Protein AF-A0A7C4VJX5-F1 (afdb_monomer_lite)

pLDDT: mean 91.4, std 6.32, range [56.09, 97.94]

Sequence (198 aa):
MMLHNAIAYSYDYYRNLSFILTGSEMCVLYDILRNTENPLYGRAFIEIRTRKLRKGKAVNLLEMGFKEVGRDVSQREIDIVVEELDGIIGWLTYYGYLRVSGKGDFEEIKRETVELAKAELENFLKGRVSRRYRLVLRLLTEGVKEWSLLKRGLEKAEGKELSDRVLYEILQQLKAHSIIDEENNFTDPIIKEASKSI

Secondary structure (DSSP, 8-state):
-HHHHHHHHHHHH-TT-------S-HHHHHHHHS-TTSTTTT---------PPPHHHHHHHHHHHHHHTT----HHHHHHHHHHTTT-HHHHHHHHHHHHTT---HHHHHHHHHHHHHHHHHHHHHT---THHHHHHHHHHTT---HHHHHHHHHHHHTS---HHHHHHHHHHHHHTTSB-TTS-BS-HHHHHHHTT-

Foldseek 3Di:
DVVQVVVLVCLVPPPPDDDDDDDLLVLVVCCQCPPPPHSNDPPDDDDDDDDADDLVVLLVVLVVLCVVLVHDDDSVLSSVQCVQFVRDPVLSVQQSVCVSVVNDGPVRSLVVLLVVLLVVVVVLCVVPPDPLLLQLLQCVLVVNQDLVVSQVSVCVVVVHHDDSVVVVVSVVSCCSSQCAHPSRHGNTSSNSVSSNVD

Structure (mmCIF, N/CA/C/O backbone):
data_AF-A0A7C4VJX5-F1
#
_entry.id   AF-A0A7C4VJX5-F1
#
loop_
_atom_site.group_PDB
_atom_site.id
_atom_site.type_symbol
_atom_site.label_atom_id
_atom_site.label_alt_id
_atom_site.label_comp_id
_atom_site.label_asym_id
_atom_site.label_entity_id
_atom_site.label_seq_id
_atom_site.pdbx_PDB_ins_code
_atom_site.Cartn_x
_atom_site.Cartn_y
_atom_site.Cartn_z
_atom_site.occupancy
_atom_site.B_iso_or_equiv
_atom_site.auth_seq_id
_atom_site.auth_comp_id
_atom_site.auth_asym_id
_atom_site.auth_atom_id
_atom_site.pdbx_PDB_model_num
ATOM 1 N N . MET A 1 1 ? 7.886 21.983 9.450 1.00 62.78 1 MET A N 1
ATOM 2 C CA . MET A 1 1 ? 7.496 23.411 9.353 1.00 62.78 1 MET A CA 1
ATOM 3 C C . MET A 1 1 ? 8.499 24.245 8.547 1.00 62.78 1 MET A C 1
ATOM 5 O O . MET A 1 1 ? 8.080 24.886 7.595 1.00 62.78 1 MET A O 1
ATOM 9 N N . MET A 1 2 ? 9.810 24.186 8.828 1.00 79.56 2 MET A N 1
ATOM 10 C CA . MET A 1 2 ? 10.825 24.965 8.085 1.00 79.56 2 MET A CA 1
ATOM 11 C C . MET A 1 2 ? 10.890 24.642 6.577 1.00 79.56 2 MET A C 1
ATOM 13 O O . MET A 1 2 ? 10.962 25.557 5.764 1.00 79.56 2 MET A O 1
ATOM 17 N N . LEU A 1 3 ? 10.773 23.363 6.190 1.00 90.88 3 LEU A N 1
ATOM 18 C CA . LEU A 1 3 ? 10.773 22.957 4.777 1.00 90.88 3 LEU A CA 1
ATOM 19 C C . LEU A 1 3 ? 9.558 23.490 4.002 1.00 90.88 3 LEU A C 1
ATOM 21 O O . LEU A 1 3 ? 9.718 24.013 2.907 1.00 90.88 3 LEU A O 1
ATOM 25 N N . HIS A 1 4 ? 8.349 23.401 4.567 1.00 92.75 4 HIS A N 1
ATOM 26 C CA . HIS A 1 4 ? 7.136 23.866 3.881 1.00 92.75 4 HIS A CA 1
ATOM 27 C C . HIS A 1 4 ? 7.178 25.380 3.647 1.00 92.75 4 HIS A C 1
ATOM 29 O O . HIS A 1 4 ? 6.789 25.837 2.580 1.00 92.75 4 HIS A O 1
ATOM 35 N N . ASN A 1 5 ? 7.723 26.143 4.603 1.00 94.00 5 ASN A N 1
ATOM 36 C CA . ASN A 1 5 ? 7.957 27.579 4.438 1.00 94.00 5 ASN A CA 1
ATOM 37 C C . ASN A 1 5 ? 8.963 27.872 3.316 1.00 94.00 5 ASN A C 1
ATOM 39 O O . ASN A 1 5 ? 8.727 28.765 2.509 1.00 94.00 5 ASN A O 1
ATOM 43 N N . ALA A 1 6 ? 10.058 27.110 3.231 1.00 94.88 6 ALA A N 1
ATOM 44 C CA . ALA A 1 6 ? 11.040 27.271 2.159 1.00 94.88 6 ALA A CA 1
ATOM 45 C C . ALA A 1 6 ? 10.443 26.954 0.778 1.00 94.88 6 ALA A C 1
ATOM 47 O O . ALA A 1 6 ? 10.698 27.684 -0.180 1.00 94.88 6 ALA A O 1
ATOM 48 N N . ILE A 1 7 ? 9.614 25.908 0.682 1.00 95.25 7 ILE A N 1
ATOM 49 C CA . ILE A 1 7 ? 8.898 25.554 -0.552 1.00 95.25 7 ILE A CA 1
ATOM 50 C C . ILE A 1 7 ? 7.882 26.644 -0.908 1.00 95.25 7 ILE A C 1
ATOM 52 O O . ILE A 1 7 ? 7.858 27.074 -2.055 1.00 95.25 7 ILE A O 1
ATOM 56 N N . ALA A 1 8 ? 7.090 27.134 0.051 1.00 95.00 8 ALA A N 1
ATOM 57 C CA . ALA A 1 8 ? 6.105 28.194 -0.177 1.00 95.00 8 ALA A CA 1
ATOM 58 C C . ALA A 1 8 ? 6.763 29.491 -0.665 1.00 95.00 8 ALA A C 1
ATOM 60 O O . ALA A 1 8 ? 6.363 30.034 -1.690 1.00 95.00 8 ALA A O 1
ATOM 61 N N . TYR A 1 9 ? 7.830 29.933 0.009 1.00 95.62 9 TYR A N 1
ATOM 62 C CA . TYR A 1 9 ? 8.628 31.077 -0.429 1.00 95.62 9 TYR A CA 1
ATOM 63 C C . TYR A 1 9 ? 9.162 30.858 -1.846 1.00 95.62 9 TYR A C 1
ATOM 65 O O . TYR A 1 9 ? 9.056 31.717 -2.717 1.00 95.62 9 TYR A O 1
ATOM 73 N N . SER A 1 10 ? 9.701 29.671 -2.107 1.00 96.44 10 SER A N 1
ATOM 74 C CA . SER A 1 10 ? 10.285 29.385 -3.407 1.00 96.44 10 SER A CA 1
ATOM 75 C C . SER A 1 10 ? 9.256 29.334 -4.533 1.00 96.44 10 SER A C 1
ATOM 77 O O . SER A 1 10 ? 9.539 29.812 -5.628 1.00 96.44 10 SER A O 1
ATOM 79 N N . TYR A 1 11 ? 8.067 28.800 -4.255 1.00 95.06 11 TYR A N 1
ATOM 80 C CA . TYR A 1 11 ? 6.933 28.784 -5.174 1.00 95.06 11 TYR A CA 1
ATOM 81 C C . TYR A 1 11 ? 6.523 30.209 -5.576 1.00 95.06 11 TYR A C 1
ATOM 83 O O . TYR A 1 11 ? 6.237 30.461 -6.745 1.00 95.06 11 TYR A O 1
ATOM 91 N N . ASP A 1 12 ? 6.536 31.150 -4.628 1.00 95.50 12 ASP A N 1
ATOM 92 C CA . ASP A 1 12 ? 6.090 32.525 -4.867 1.00 95.50 12 ASP A CA 1
ATOM 93 C C . ASP A 1 12 ? 7.135 33.370 -5.616 1.00 95.50 12 ASP A C 1
ATOM 95 O O . ASP A 1 12 ? 6.779 34.201 -6.456 1.00 95.50 12 ASP A O 1
ATOM 99 N N . TYR A 1 13 ? 8.426 33.167 -5.324 1.00 96.94 13 TYR A N 1
ATOM 100 C CA . TYR A 1 13 ? 9.493 34.068 -5.777 1.00 96.94 13 TYR A CA 1
ATOM 101 C C . TYR A 1 13 ? 10.411 33.493 -6.869 1.00 96.94 13 TYR A C 1
ATOM 103 O O . TYR A 1 13 ? 11.013 34.273 -7.611 1.00 96.94 13 TYR A O 1
ATOM 111 N N . TYR A 1 14 ? 10.511 32.168 -7.043 1.00 96.25 14 TYR A N 1
ATOM 112 C CA . TYR A 1 14 ? 11.427 31.550 -8.015 1.00 96.25 14 TYR A CA 1
ATOM 113 C C . TYR A 1 14 ? 10.691 30.835 -9.154 1.00 96.25 14 TYR A C 1
ATOM 115 O O . TYR A 1 14 ? 10.456 29.632 -9.119 1.00 96.25 14 TYR A O 1
ATOM 123 N N . ARG A 1 15 ? 10.428 31.563 -10.248 1.00 91.44 15 ARG A N 1
ATOM 124 C CA . ARG A 1 15 ? 9.738 31.030 -11.446 1.00 91.44 15 ARG A CA 1
ATOM 125 C C . ARG A 1 15 ? 10.490 29.922 -12.192 1.00 91.44 15 ARG A C 1
ATOM 127 O O . ARG A 1 15 ? 9.878 29.188 -12.957 1.00 91.44 15 ARG A O 1
ATOM 134 N N . ASN A 1 16 ? 11.800 29.812 -11.979 1.00 95.94 16 ASN A N 1
ATOM 135 C CA . ASN A 1 16 ? 12.655 28.815 -12.630 1.00 95.94 16 ASN A CA 1
ATOM 136 C C . ASN A 1 16 ? 12.894 27.582 -11.746 1.00 95.94 16 ASN A C 1
ATOM 138 O O . ASN A 1 16 ? 13.778 26.780 -12.037 1.00 95.94 16 ASN A O 1
ATOM 142 N N . LEU A 1 17 ? 12.142 27.450 -10.651 1.00 95.25 17 LEU A N 1
ATOM 143 C CA . LEU A 1 17 ? 12.221 26.321 -9.741 1.00 95.25 17 LEU A CA 1
ATOM 144 C C . LEU A 1 17 ? 10.876 25.596 -9.715 1.00 95.25 17 LEU A C 1
ATOM 146 O O . LEU A 1 17 ? 9.817 26.210 -9.638 1.00 95.25 17 LEU A O 1
ATOM 150 N N . SER A 1 18 ? 10.917 24.272 -9.796 1.00 92.81 18 SER A N 1
ATOM 151 C CA . SER A 1 18 ? 9.738 23.415 -9.692 1.00 92.81 18 SER A CA 1
ATOM 152 C C . SER A 1 18 ? 9.983 22.353 -8.633 1.00 92.81 18 SER A C 1
ATOM 154 O O . SER A 1 18 ? 11.083 21.813 -8.530 1.00 92.81 18 SER A O 1
ATOM 156 N N . PHE A 1 19 ? 8.948 22.050 -7.856 1.00 93.38 19 PHE A N 1
ATOM 157 C CA . PHE A 1 19 ? 8.985 21.011 -6.835 1.00 93.38 19 PHE A CA 1
ATOM 158 C C . PHE A 1 19 ? 8.140 19.828 -7.286 1.00 93.38 19 PHE A C 1
ATOM 160 O O . PHE A 1 19 ? 7.000 20.000 -7.713 1.00 93.38 19 PHE A O 1
ATOM 167 N N . ILE A 1 20 ? 8.697 18.626 -7.157 1.00 93.38 20 ILE A N 1
ATOM 168 C CA . ILE A 1 20 ? 7.963 17.376 -7.335 1.00 93.38 20 ILE A CA 1
ATOM 169 C C . ILE A 1 20 ? 7.842 16.742 -5.955 1.00 93.38 20 ILE A C 1
ATOM 171 O O . ILE A 1 20 ? 8.838 16.348 -5.352 1.00 93.38 20 ILE A O 1
ATOM 175 N N . LEU A 1 21 ? 6.613 16.681 -5.449 1.00 89.94 21 LEU A N 1
ATOM 176 C CA . LEU A 1 21 ? 6.283 15.997 -4.205 1.00 89.94 21 LEU A CA 1
ATOM 177 C C . LEU A 1 21 ? 5.739 14.613 -4.557 1.00 89.94 21 LEU A C 1
ATOM 179 O O . LEU A 1 21 ? 4.847 14.491 -5.394 1.00 89.94 21 LEU A O 1
ATOM 183 N N . THR A 1 22 ? 6.282 13.578 -3.923 1.00 89.31 22 THR A N 1
ATOM 184 C CA . THR A 1 22 ? 5.849 12.187 -4.118 1.00 89.31 22 THR A CA 1
ATOM 185 C C . THR A 1 22 ? 5.503 11.577 -2.766 1.00 89.31 22 THR A C 1
ATOM 187 O O . THR A 1 22 ? 6.129 11.919 -1.764 1.00 89.31 22 THR A O 1
ATOM 190 N N . GLY A 1 23 ? 4.506 10.695 -2.728 1.00 83.50 23 GLY A N 1
ATOM 191 C CA . GLY A 1 23 ? 4.107 9.991 -1.513 1.00 83.50 23 GLY A CA 1
ATOM 192 C C . GLY A 1 23 ? 3.212 8.801 -1.836 1.00 83.50 23 GLY A C 1
ATOM 193 O O . GLY A 1 23 ? 2.333 8.902 -2.688 1.00 83.50 23 GLY A O 1
ATOM 194 N N . SER A 1 24 ? 3.446 7.674 -1.165 1.00 77.25 24 SER A N 1
ATOM 195 C CA . SER A 1 24 ? 2.574 6.488 -1.202 1.00 77.25 24 SER A CA 1
ATOM 196 C C . SER A 1 24 ? 1.317 6.665 -0.336 1.00 77.25 24 SER A C 1
ATOM 198 O O . SER A 1 24 ? 0.288 6.030 -0.572 1.00 77.25 24 SER A O 1
ATOM 200 N N . GLU A 1 25 ? 1.382 7.574 0.637 1.00 81.31 25 GLU A N 1
ATOM 201 C CA . GLU A 1 25 ? 0.314 7.903 1.582 1.00 81.31 25 GLU A CA 1
ATOM 202 C C . GLU A 1 25 ? -0.407 9.175 1.121 1.00 81.31 25 GLU A C 1
ATOM 204 O O . GLU A 1 25 ? -0.134 10.288 1.577 1.00 81.31 25 GLU A O 1
ATOM 209 N N . MET A 1 26 ? -1.303 9.015 0.144 1.00 80.12 26 MET A N 1
ATOM 210 C CA . MET A 1 26 ? -1.949 10.140 -0.542 1.00 80.12 26 MET A CA 1
ATOM 211 C C . MET A 1 26 ? -2.707 11.060 0.418 1.00 80.12 26 MET A C 1
ATOM 213 O O . MET A 1 26 ? -2.616 12.279 0.288 1.00 80.12 26 MET A O 1
ATOM 217 N N . CYS A 1 27 ? -3.417 10.500 1.401 1.00 80.19 27 CYS A N 1
ATOM 218 C CA . CYS A 1 27 ? -4.140 11.304 2.386 1.00 80.19 27 CYS A CA 1
ATOM 219 C C . CYS A 1 27 ? -3.187 12.131 3.251 1.00 80.19 27 CYS A C 1
ATOM 221 O O . CYS A 1 27 ? -3.428 13.317 3.432 1.00 80.19 27 CYS A O 1
ATOM 223 N N . VAL A 1 28 ? -2.060 11.559 3.687 1.00 83.69 28 VAL A N 1
ATOM 224 C CA . VAL A 1 28 ? -1.043 12.287 4.467 1.00 83.69 28 VAL A CA 1
ATOM 225 C C . VAL A 1 28 ? -0.453 13.442 3.655 1.00 83.69 28 VAL A C 1
ATOM 227 O O . VAL A 1 28 ? -0.291 14.553 4.161 1.00 83.69 28 VAL A O 1
ATOM 230 N N . LEU A 1 29 ? -0.177 13.217 2.367 1.00 86.69 29 LEU A N 1
ATOM 231 C CA . LEU A 1 29 ? 0.288 14.275 1.472 1.00 86.69 29 LEU A CA 1
ATOM 232 C C . LEU A 1 29 ? -0.772 15.377 1.297 1.00 86.69 29 LEU A C 1
ATOM 234 O O . LEU A 1 29 ? -0.441 16.564 1.333 1.00 86.69 29 LEU A O 1
ATOM 238 N N . TYR A 1 30 ? -2.048 15.018 1.138 1.00 86.31 30 TYR A N 1
ATOM 239 C CA . TYR A 1 30 ? -3.120 16.007 1.031 1.00 86.31 30 TYR A CA 1
ATOM 240 C C . TYR A 1 30 ? -3.364 16.772 2.326 1.00 86.31 30 TYR A C 1
ATOM 242 O O . TYR A 1 30 ? -3.632 17.969 2.246 1.00 86.31 30 TYR A O 1
ATOM 250 N N . ASP A 1 31 ? -3.224 16.140 3.489 1.00 86.81 31 ASP A N 1
ATOM 251 C CA . ASP A 1 31 ? -3.336 16.809 4.787 1.00 86.81 31 ASP A CA 1
ATOM 252 C C . ASP A 1 31 ? -2.269 17.900 4.941 1.00 86.81 31 ASP A C 1
ATOM 254 O O . ASP A 1 31 ? -2.499 18.920 5.582 1.00 86.81 31 ASP A O 1
ATOM 258 N N . ILE A 1 32 ? -1.110 17.752 4.294 1.00 88.38 32 ILE A N 1
ATOM 259 C CA . ILE A 1 32 ? -0.099 18.812 4.225 1.00 88.38 32 ILE A CA 1
ATOM 260 C C . ILE A 1 32 ? -0.535 19.923 3.260 1.00 88.38 32 ILE A C 1
ATOM 262 O O . ILE A 1 32 ? -0.447 21.099 3.607 1.00 88.38 32 ILE A O 1
ATOM 266 N N . LEU A 1 33 ? -0.986 19.574 2.052 1.00 89.12 33 LEU A N 1
ATOM 267 C CA . LEU A 1 33 ? -1.259 20.539 0.976 1.00 89.12 33 LEU A CA 1
ATOM 268 C C . LEU A 1 33 ? -2.579 21.312 1.144 1.00 89.12 33 LEU A C 1
ATOM 270 O O . LEU A 1 33 ? -2.706 22.429 0.645 1.00 89.12 33 LEU A O 1
ATOM 274 N N . ARG A 1 34 ? -3.573 20.719 1.812 1.00 87.00 34 ARG A N 1
ATOM 275 C CA . ARG A 1 34 ? -4.942 21.252 1.938 1.00 87.00 34 ARG A CA 1
ATOM 276 C C . ARG A 1 34 ? -5.274 21.775 3.334 1.00 87.00 34 ARG A C 1
ATOM 278 O O . ARG A 1 34 ? -6.376 22.275 3.536 1.00 87.00 34 ARG A O 1
ATOM 285 N N . ASN A 1 35 ? -4.348 21.693 4.283 1.00 90.00 35 ASN A N 1
ATOM 286 C CA . ASN A 1 35 ? -4.535 22.266 5.611 1.00 90.00 35 ASN A CA 1
ATOM 287 C C . ASN A 1 35 ? -4.349 23.788 5.571 1.00 90.00 35 ASN A C 1
ATOM 289 O O . ASN A 1 35 ? -3.284 24.267 5.195 1.00 90.00 35 ASN A O 1
ATOM 293 N N . THR A 1 36 ? -5.365 24.531 6.011 1.00 91.62 36 THR A N 1
ATOM 294 C CA . THR A 1 36 ? -5.395 26.003 6.060 1.00 91.62 36 THR A CA 1
ATOM 295 C C . THR A 1 36 ? -4.286 26.630 6.905 1.00 91.62 36 THR A C 1
ATOM 297 O O . THR A 1 36 ? -3.934 27.783 6.683 1.00 91.62 36 THR A O 1
ATOM 300 N N . GLU A 1 37 ? -3.733 25.894 7.869 1.00 92.75 37 GLU A N 1
ATOM 301 C CA . GLU A 1 37 ? -2.618 26.336 8.714 1.00 92.75 37 GLU A CA 1
ATOM 302 C C . GLU A 1 37 ? -1.247 26.093 8.060 1.00 92.75 37 GLU A C 1
ATOM 304 O O . GLU A 1 37 ? -0.221 26.571 8.548 1.00 92.75 37 GLU A O 1
ATOM 309 N N . ASN A 1 38 ? -1.194 25.339 6.957 1.00 93.50 38 ASN A N 1
ATOM 310 C CA . ASN A 1 38 ? 0.049 25.036 6.262 1.00 93.50 38 ASN A CA 1
ATOM 311 C C . ASN A 1 38 ? 0.421 26.168 5.287 1.00 93.50 38 ASN A C 1
ATOM 313 O O . ASN A 1 38 ? -0.424 26.603 4.504 1.00 93.50 38 ASN A O 1
ATOM 317 N N . PRO A 1 39 ? 1.694 26.604 5.234 1.00 94.25 39 PRO A N 1
ATOM 318 C CA . PRO A 1 39 ? 2.138 27.644 4.304 1.00 94.25 39 PRO A CA 1
ATOM 319 C C . PRO A 1 39 ? 1.960 27.278 2.826 1.00 94.25 39 PRO A C 1
ATOM 321 O O . PRO A 1 39 ? 1.997 28.176 1.998 1.00 94.25 39 PRO A O 1
ATOM 324 N N . LEU A 1 40 ? 1.778 26.003 2.469 1.00 93.38 40 LEU A N 1
ATOM 325 C CA . LEU A 1 40 ? 1.507 25.570 1.093 1.00 93.38 40 LEU A CA 1
ATOM 326 C C . LEU A 1 40 ? 0.038 25.737 0.682 1.00 93.38 40 LEU A C 1
ATOM 328 O O . LEU A 1 40 ? -0.272 25.635 -0.505 1.00 93.38 40 LEU A O 1
ATOM 332 N N . TYR A 1 41 ? -0.858 26.022 1.629 1.00 93.56 41 TYR A N 1
ATOM 333 C CA . TYR A 1 41 ? -2.282 26.170 1.358 1.00 93.56 41 TYR A CA 1
ATOM 334 C C . TYR A 1 41 ? -2.565 27.252 0.307 1.00 93.56 41 TYR A C 1
ATOM 336 O O . TYR A 1 41 ? -1.912 28.297 0.263 1.00 93.56 41 TYR A O 1
ATOM 344 N N . GLY A 1 42 ? -3.547 26.990 -0.558 1.00 91.81 42 GLY A N 1
ATOM 345 C CA . GLY A 1 42 ? -3.978 27.908 -1.617 1.00 91.81 42 GLY A CA 1
ATOM 346 C C . GLY A 1 42 ? -3.048 27.989 -2.835 1.00 91.81 42 GLY A C 1
ATOM 347 O O . GLY A 1 42 ? -3.415 28.624 -3.823 1.00 91.81 42 GLY A O 1
ATOM 348 N N . ARG A 1 43 ? -1.879 27.334 -2.817 1.00 92.81 43 ARG A N 1
ATOM 349 C CA . ARG A 1 43 ? -0.985 27.261 -3.983 1.00 92.81 43 ARG A CA 1
ATOM 350 C C . ARG A 1 43 ? -1.401 26.112 -4.889 1.00 92.81 43 ARG A C 1
ATOM 352 O O . ARG A 1 43 ? -1.538 24.971 -4.450 1.00 92.81 43 ARG A O 1
ATOM 359 N N . ALA A 1 44 ? -1.627 26.430 -6.159 1.00 91.94 44 ALA A N 1
ATOM 360 C CA . ALA A 1 44 ? -2.016 25.442 -7.152 1.00 91.94 44 ALA A CA 1
ATOM 361 C C . ALA A 1 44 ? -0.889 24.424 -7.383 1.00 91.94 44 ALA A C 1
ATOM 363 O O . ALA A 1 44 ? 0.291 24.762 -7.386 1.00 91.94 44 ALA A O 1
ATOM 364 N N . PHE A 1 45 ? -1.257 23.171 -7.617 1.00 91.88 45 PHE A N 1
ATOM 365 C CA . PHE A 1 45 ? -0.318 22.123 -7.996 1.00 91.88 45 PHE A CA 1
ATOM 366 C C . PHE A 1 45 ? -0.943 21.233 -9.064 1.00 91.88 45 PHE A C 1
ATOM 368 O O . PHE A 1 45 ? -2.164 21.092 -9.146 1.00 91.88 45 PHE A O 1
ATOM 375 N N . ILE A 1 46 ? -0.091 20.634 -9.892 1.00 91.75 46 ILE A N 1
ATOM 376 C CA . ILE A 1 46 ? -0.508 19.622 -10.858 1.00 91.75 46 ILE A CA 1
ATOM 377 C C . ILE A 1 46 ? -0.408 18.273 -10.168 1.00 91.75 46 ILE A C 1
ATOM 379 O O . ILE A 1 46 ? 0.656 17.885 -9.688 1.00 91.75 46 ILE A O 1
ATOM 383 N N . GLU A 1 47 ? -1.522 17.556 -10.127 1.00 90.12 47 GLU A N 1
ATOM 384 C CA . GLU A 1 47 ? -1.550 16.218 -9.570 1.00 90.12 47 GLU A CA 1
ATOM 385 C C . GLU A 1 47 ? -1.320 15.169 -10.662 1.00 90.12 47 GLU A C 1
ATOM 387 O O . GLU A 1 47 ? -2.096 15.062 -11.613 1.00 90.12 47 GLU A O 1
ATOM 392 N N . ILE A 1 48 ? -0.272 14.358 -10.502 1.00 89.56 48 ILE A N 1
ATOM 393 C CA . ILE A 1 48 ? -0.007 13.199 -11.356 1.00 89.56 48 ILE A CA 1
ATOM 394 C C . ILE A 1 48 ? -0.256 11.939 -10.532 1.00 89.56 48 ILE A C 1
ATOM 396 O O . ILE A 1 48 ? 0.580 11.531 -9.730 1.00 89.56 48 ILE A O 1
ATOM 400 N N . ARG A 1 49 ? -1.415 11.306 -10.738 1.00 82.06 49 ARG A N 1
ATOM 401 C CA . ARG A 1 49 ? -1.743 10.035 -10.082 1.00 82.06 49 ARG A CA 1
ATOM 402 C C . ARG A 1 49 ? -1.104 8.874 -10.826 1.00 82.06 49 ARG A C 1
ATOM 404 O O . ARG A 1 49 ? -1.472 8.576 -11.966 1.00 82.06 49 ARG A O 1
ATOM 411 N N . THR A 1 50 ? -0.182 8.186 -10.166 1.00 81.44 50 THR A N 1
ATOM 412 C CA . THR A 1 50 ? 0.257 6.866 -10.612 1.00 81.44 50 THR A CA 1
ATOM 413 C C . THR A 1 50 ? -0.855 5.861 -10.314 1.00 81.44 50 THR A C 1
ATOM 415 O O . THR A 1 50 ? -1.541 5.930 -9.297 1.00 81.44 50 THR A O 1
ATOM 418 N N . ARG A 1 51 ? -1.100 4.952 -11.256 1.00 81.88 51 ARG A N 1
ATOM 419 C CA . ARG A 1 51 ? -2.119 3.904 -11.134 1.00 81.88 51 ARG A CA 1
ATOM 420 C C . ARG A 1 51 ? -1.482 2.551 -11.371 1.00 81.88 51 ARG A C 1
ATOM 422 O O . ARG A 1 51 ? -0.470 2.466 -12.070 1.00 81.88 51 ARG A O 1
ATOM 429 N N . LYS A 1 52 ? -2.141 1.504 -10.879 1.00 90.56 52 LYS A N 1
ATOM 430 C CA . LYS A 1 52 ? -1.844 0.132 -11.288 1.00 90.56 52 LYS A CA 1
ATOM 431 C C . LYS A 1 52 ? -1.877 0.029 -12.812 1.00 90.56 52 LYS A C 1
ATOM 433 O O . LYS A 1 52 ? -2.703 0.663 -13.488 1.00 90.56 52 LYS A O 1
ATOM 438 N N . LEU A 1 53 ? -0.954 -0.743 -13.365 1.00 93.81 53 LEU A N 1
ATOM 439 C CA . LEU A 1 53 ? -0.954 -1.051 -14.782 1.00 93.81 53 LEU A CA 1
ATOM 440 C C . LEU A 1 53 ? -2.166 -1.916 -15.098 1.00 93.81 53 LEU A C 1
ATOM 442 O O . LEU A 1 53 ? -2.467 -2.885 -14.414 1.00 93.81 53 LEU A O 1
ATOM 446 N N . ARG A 1 54 ? -2.850 -1.590 -16.195 1.00 95.19 54 ARG A N 1
ATOM 447 C CA . ARG A 1 54 ? -3.816 -2.528 -16.773 1.00 95.19 54 ARG A CA 1
ATOM 448 C C . ARG A 1 54 ? -3.074 -3.796 -17.191 1.00 95.19 54 ARG A C 1
ATOM 450 O O . ARG A 1 54 ? -1.946 -3.677 -17.667 1.00 95.19 54 ARG A O 1
ATOM 457 N N . LYS A 1 55 ? -3.742 -4.954 -17.128 1.00 95.44 55 LYS A N 1
ATOM 458 C CA . LYS A 1 55 ? -3.179 -6.275 -17.467 1.00 95.44 55 LYS A CA 1
ATOM 459 C C . LYS A 1 55 ? -2.231 -6.245 -18.673 1.00 95.44 55 LYS A C 1
ATOM 461 O O . LYS A 1 55 ? -1.068 -6.583 -18.533 1.00 95.44 55 LYS A O 1
ATOM 466 N N . GLY A 1 56 ? -2.676 -5.725 -19.821 1.00 96.69 56 GLY A N 1
ATOM 467 C CA . GLY A 1 56 ? -1.834 -5.664 -21.026 1.00 96.69 56 GLY A CA 1
ATOM 468 C C . GLY A 1 56 ? -0.551 -4.830 -20.881 1.00 96.69 56 GLY A C 1
ATOM 469 O O . GLY A 1 56 ? 0.482 -5.207 -21.417 1.00 96.69 56 GLY A O 1
ATOM 470 N N . LYS A 1 57 ? -0.577 -3.726 -20.120 1.00 97.50 57 LYS A N 1
ATOM 471 C CA . LYS A 1 57 ? 0.636 -2.937 -19.838 1.00 97.50 57 LYS A CA 1
ATOM 472 C C . LYS A 1 57 ? 1.554 -3.623 -18.827 1.00 97.50 57 LYS A C 1
ATOM 474 O O . LYS A 1 57 ? 2.760 -3.459 -18.923 1.00 97.50 57 LYS A O 1
ATOM 479 N N . ALA A 1 58 ? 0.992 -4.349 -17.865 1.00 97.56 58 ALA A N 1
ATOM 480 C CA . ALA A 1 58 ? 1.759 -5.115 -16.887 1.00 97.56 58 ALA A CA 1
ATOM 481 C C . ALA A 1 58 ? 2.489 -6.297 -17.544 1.00 97.56 58 ALA A C 1
ATOM 483 O O . ALA A 1 58 ? 3.677 -6.485 -17.305 1.00 97.56 58 ALA A O 1
ATOM 484 N N . VAL A 1 59 ? 1.800 -7.023 -18.432 1.00 97.94 59 VAL A N 1
ATOM 485 C CA . VAL A 1 59 ? 2.394 -8.074 -19.273 1.00 97.94 59 VAL A CA 1
ATOM 486 C C . VAL A 1 59 ? 3.523 -7.489 -20.117 1.00 97.94 59 VAL A C 1
ATOM 488 O O . VAL A 1 59 ? 4.655 -7.951 -20.034 1.00 97.94 59 VAL A O 1
ATOM 491 N N . ASN A 1 60 ? 3.247 -6.400 -20.841 1.00 97.69 60 ASN A N 1
ATOM 492 C CA . ASN A 1 60 ? 4.241 -5.767 -21.701 1.00 97.69 60 ASN A CA 1
ATOM 493 C C . ASN A 1 60 ? 5.469 -5.247 -20.929 1.00 97.69 60 ASN A C 1
ATOM 495 O O . ASN A 1 60 ? 6.583 -5.366 -21.428 1.00 97.69 60 ASN A O 1
ATOM 499 N N . LEU A 1 61 ? 5.284 -4.722 -19.709 1.00 97.56 61 LEU A N 1
ATOM 500 C CA . LEU A 1 61 ? 6.388 -4.323 -18.828 1.00 97.56 61 LEU A CA 1
ATOM 501 C C . LEU A 1 61 ? 7.339 -5.501 -18.558 1.00 97.56 61 LEU A C 1
ATOM 503 O O . LEU A 1 61 ? 8.550 -5.348 -18.699 1.00 97.56 61 LEU A O 1
ATOM 507 N N . LEU A 1 62 ? 6.795 -6.662 -18.182 1.00 97.00 62 LEU A N 1
ATOM 508 C CA . LEU A 1 62 ? 7.587 -7.858 -17.886 1.00 97.00 62 LEU A CA 1
ATOM 509 C C . LEU A 1 62 ? 8.241 -8.436 -19.144 1.00 97.00 62 LEU A C 1
ATOM 511 O O . LEU A 1 62 ? 9.439 -8.702 -19.135 1.00 97.00 62 LEU A O 1
ATOM 515 N N . GLU A 1 63 ? 7.486 -8.583 -20.236 1.00 97.06 63 GLU A N 1
ATOM 516 C CA . GLU A 1 63 ? 8.001 -9.082 -21.518 1.00 97.06 63 GLU A CA 1
ATOM 517 C C . GLU A 1 63 ? 9.177 -8.243 -22.026 1.00 97.06 63 GLU A C 1
ATOM 519 O O . GLU A 1 63 ? 10.213 -8.786 -22.413 1.00 97.06 63 GLU A O 1
ATOM 524 N N . MET A 1 64 ? 9.032 -6.913 -22.016 1.00 97.44 64 MET A N 1
ATOM 525 C CA . MET A 1 64 ? 10.101 -6.008 -22.433 1.00 97.44 64 MET A CA 1
ATOM 526 C C . MET A 1 64 ? 11.309 -6.121 -21.505 1.00 97.44 64 MET A C 1
ATOM 528 O O . MET A 1 64 ? 12.423 -6.280 -21.999 1.00 97.44 64 MET A O 1
ATOM 532 N N . GLY A 1 65 ? 11.091 -6.121 -20.187 1.00 96.56 65 GLY A N 1
ATOM 533 C CA . GLY A 1 65 ? 12.169 -6.251 -19.210 1.00 96.56 65 GLY A CA 1
ATOM 534 C C . GLY A 1 65 ? 12.965 -7.548 -19.374 1.00 96.56 65 GLY A C 1
ATOM 535 O O . GLY A 1 65 ? 14.191 -7.514 -19.407 1.00 96.56 65 GLY A O 1
ATOM 536 N N . PHE A 1 66 ? 12.294 -8.692 -19.550 1.00 96.12 66 PHE A N 1
ATOM 537 C CA . PHE A 1 66 ? 12.969 -9.974 -19.780 1.00 96.12 66 PHE A CA 1
ATOM 538 C C . PHE A 1 66 ? 13.701 -10.021 -21.124 1.00 96.12 66 PHE A C 1
ATOM 540 O O . PHE A 1 66 ? 14.830 -10.515 -21.193 1.00 96.12 66 PHE A O 1
ATOM 547 N N . LYS A 1 67 ? 13.107 -9.445 -22.177 1.00 96.38 67 LYS A N 1
ATOM 548 C CA . LYS A 1 67 ? 13.736 -9.337 -23.497 1.00 96.38 67 LYS A CA 1
ATOM 549 C C . LYS A 1 67 ? 15.026 -8.513 -23.457 1.00 96.38 67 LYS A C 1
ATOM 551 O O . LYS A 1 67 ? 16.002 -8.907 -24.090 1.00 96.38 67 LYS A O 1
ATOM 556 N N . GLU A 1 68 ? 15.049 -7.404 -22.720 1.00 97.00 68 GLU A N 1
ATOM 557 C CA . GLU A 1 68 ? 16.229 -6.533 -22.582 1.00 97.00 68 GLU A CA 1
ATOM 558 C C . GLU A 1 68 ? 17.428 -7.251 -21.951 1.00 97.00 68 GLU A C 1
ATOM 560 O O . GLU A 1 68 ? 18.571 -6.985 -22.320 1.00 97.00 68 GLU A O 1
ATOM 565 N N . VAL A 1 69 ? 17.178 -8.201 -21.049 1.00 95.12 69 VAL A N 1
ATOM 566 C CA . VAL A 1 69 ? 18.225 -8.996 -20.386 1.00 95.12 69 VAL A CA 1
ATOM 567 C C . VAL A 1 69 ? 18.438 -10.377 -21.017 1.00 95.12 69 VAL A C 1
ATOM 569 O O . VAL A 1 69 ? 19.176 -11.196 -20.470 1.00 95.12 69 VAL A O 1
ATOM 572 N N . GLY A 1 70 ? 17.787 -10.661 -22.152 1.00 93.94 70 GLY A N 1
ATOM 573 C CA . GLY A 1 70 ? 17.907 -11.934 -22.867 1.00 93.94 70 GLY A CA 1
ATOM 574 C C . GLY A 1 70 ? 17.423 -13.150 -22.069 1.00 93.94 70 GLY A C 1
ATOM 575 O O . GLY A 1 70 ? 17.956 -14.246 -22.243 1.00 93.94 70 GLY A O 1
ATOM 576 N N . ARG A 1 71 ? 16.452 -12.971 -21.165 1.00 90.25 71 ARG A N 1
ATOM 577 C CA . ARG A 1 71 ? 15.850 -14.059 -20.384 1.00 90.25 71 ARG A CA 1
ATOM 578 C C . ARG A 1 71 ? 14.547 -14.513 -21.027 1.00 90.25 71 ARG A C 1
ATOM 580 O O . ARG A 1 71 ? 13.713 -13.689 -21.383 1.00 90.25 71 ARG A O 1
ATOM 587 N N . ASP A 1 72 ? 14.377 -15.826 -21.132 1.00 88.62 72 ASP A N 1
ATOM 588 C CA . ASP A 1 72 ? 13.137 -16.436 -21.603 1.00 88.62 72 ASP A CA 1
ATOM 589 C C . ASP A 1 72 ? 12.274 -16.836 -20.402 1.00 88.62 72 ASP A C 1
ATOM 591 O O . ASP A 1 72 ? 12.714 -17.584 -19.524 1.00 88.62 72 ASP A O 1
ATOM 595 N N . VAL A 1 73 ? 11.061 -16.293 -20.346 1.00 90.50 73 VAL A N 1
ATOM 596 C CA . VAL A 1 73 ? 10.060 -16.571 -19.314 1.00 90.50 73 VAL A CA 1
ATOM 597 C C . VAL A 1 73 ? 8.751 -16.852 -20.031 1.00 90.50 73 VAL A C 1
ATOM 599 O O . VAL A 1 73 ? 8.326 -16.088 -20.895 1.00 90.50 73 VAL A O 1
ATOM 602 N N . SER A 1 74 ? 8.104 -17.963 -19.682 1.00 93.31 74 SER A N 1
ATOM 603 C CA . SER A 1 74 ? 6.892 -18.384 -20.383 1.00 93.31 74 SER A CA 1
ATOM 604 C C . SER A 1 74 ? 5.756 -17.370 -20.216 1.00 93.31 74 SER A C 1
ATOM 606 O O . SER A 1 74 ? 5.545 -16.843 -19.122 1.00 93.31 74 SER A O 1
ATOM 608 N N . GLN A 1 75 ? 4.950 -17.182 -21.267 1.00 94.88 75 GLN A N 1
ATOM 609 C CA . GLN A 1 75 ? 3.762 -16.320 -21.209 1.00 94.88 75 GLN A CA 1
ATOM 610 C C . GLN A 1 75 ? 2.831 -16.690 -20.050 1.00 94.88 75 GLN A C 1
ATOM 612 O O . GLN A 1 75 ? 2.291 -15.823 -19.372 1.00 94.88 75 GLN A O 1
ATOM 617 N N . ARG A 1 76 ? 2.684 -17.993 -19.787 1.00 94.75 76 ARG A N 1
ATOM 618 C CA . ARG A 1 76 ? 1.863 -18.504 -18.688 1.00 94.75 76 ARG A CA 1
ATOM 619 C C . ARG A 1 76 ? 2.346 -18.000 -17.328 1.00 94.75 76 ARG A C 1
ATOM 621 O O . ARG A 1 76 ? 1.519 -17.664 -16.492 1.00 94.75 76 ARG A O 1
ATOM 628 N N . GLU A 1 77 ? 3.659 -17.965 -17.104 1.00 93.50 77 GLU A N 1
ATOM 629 C CA . GLU A 1 77 ? 4.236 -17.440 -15.862 1.00 93.50 77 GLU A CA 1
ATOM 630 C C . GLU A 1 77 ? 3.969 -15.933 -15.739 1.00 93.50 77 GLU A C 1
ATOM 632 O O . GLU A 1 77 ? 3.486 -15.488 -14.703 1.00 93.50 77 GLU A O 1
ATOM 637 N N . ILE A 1 78 ? 4.183 -15.168 -16.816 1.00 95.19 78 ILE A N 1
ATOM 638 C CA . ILE A 1 78 ? 3.907 -13.722 -16.859 1.00 95.19 78 ILE A CA 1
ATOM 639 C C . ILE A 1 78 ? 2.433 -13.430 -16.550 1.00 95.19 78 ILE A C 1
ATOM 641 O O . ILE A 1 78 ? 2.134 -12.550 -15.743 1.00 95.19 78 ILE A O 1
ATOM 645 N N . ASP A 1 79 ? 1.508 -14.174 -17.155 1.00 95.69 79 ASP A N 1
ATOM 646 C CA . ASP A 1 79 ? 0.074 -13.979 -16.948 1.00 95.69 79 ASP A CA 1
ATOM 647 C 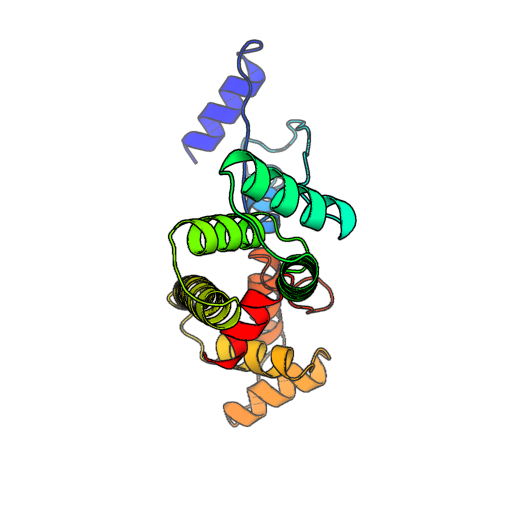C . ASP A 1 79 ? -0.335 -14.237 -15.489 1.00 95.69 79 ASP A C 1
ATOM 649 O O . ASP A 1 79 ? -1.090 -13.439 -14.930 1.00 95.69 79 ASP A O 1
ATOM 653 N N . ILE A 1 80 ? 0.201 -15.298 -14.866 1.00 94.38 80 ILE A N 1
ATOM 654 C CA . ILE A 1 80 ? -0.025 -15.624 -13.446 1.00 94.38 80 ILE A CA 1
ATOM 655 C C . ILE A 1 80 ? 0.522 -14.511 -12.549 1.00 94.38 80 ILE A C 1
ATOM 657 O O . ILE A 1 80 ? -0.175 -14.029 -11.660 1.00 94.38 80 ILE A O 1
ATOM 661 N N . VAL A 1 81 ? 1.752 -14.059 -12.802 1.00 94.38 81 VAL A N 1
ATOM 662 C CA . VAL A 1 81 ? 2.389 -12.977 -12.038 1.00 94.38 81 VAL A CA 1
ATOM 663 C C . VAL A 1 81 ? 1.548 -11.706 -12.101 1.00 94.38 81 VAL A C 1
ATOM 665 O O . VAL A 1 81 ? 1.317 -11.058 -11.084 1.00 94.38 81 VAL A O 1
ATOM 668 N N . VAL A 1 82 ? 1.082 -11.328 -13.291 1.00 95.56 82 VAL A N 1
ATOM 669 C CA . VAL A 1 82 ? 0.287 -10.109 -13.473 1.00 95.56 82 VAL A CA 1
ATOM 670 C C . VAL A 1 82 ? -1.064 -10.202 -12.771 1.00 95.56 82 VAL A C 1
ATOM 672 O O . VAL A 1 82 ? -1.527 -9.194 -12.237 1.00 95.56 82 VAL A O 1
ATOM 675 N N . GLU A 1 83 ? -1.691 -11.377 -12.776 1.00 94.31 83 GLU A N 1
ATOM 676 C CA . GLU A 1 83 ? -2.950 -11.627 -12.070 1.00 94.31 83 GLU A CA 1
ATOM 677 C C . GLU A 1 83 ? -2.777 -11.525 -10.549 1.00 94.31 83 GLU A C 1
ATOM 679 O O . GLU A 1 83 ? -3.547 -10.834 -9.888 1.00 94.31 83 GLU A O 1
ATOM 684 N N . GLU A 1 84 ? -1.721 -12.126 -10.005 1.00 93.12 84 GLU A N 1
ATOM 685 C CA . GLU A 1 84 ? -1.446 -12.147 -8.565 1.00 93.12 84 GLU A CA 1
ATOM 686 C C . GLU A 1 84 ? -0.933 -10.803 -8.020 1.00 93.12 84 GLU A C 1
ATOM 688 O O . GLU A 1 84 ? -1.242 -10.429 -6.889 1.00 93.12 84 GLU A O 1
ATOM 693 N N . LEU A 1 85 ? -0.159 -10.055 -8.814 1.00 93.88 85 LEU A N 1
ATOM 694 C CA . LEU A 1 85 ? 0.412 -8.756 -8.424 1.00 93.88 85 LEU A CA 1
ATOM 695 C C . LEU A 1 85 ? -0.468 -7.560 -8.823 1.00 93.88 85 LEU A C 1
ATOM 697 O O . LEU A 1 85 ? -0.100 -6.409 -8.573 1.00 93.88 85 LEU A O 1
ATOM 701 N N . ASP A 1 86 ? -1.612 -7.821 -9.463 1.00 93.50 86 ASP A N 1
ATOM 702 C CA . ASP A 1 86 ? -2.655 -6.854 -9.834 1.00 93.50 86 ASP A CA 1
ATOM 703 C C . ASP A 1 86 ? -2.119 -5.586 -10.531 1.00 93.50 86 ASP A C 1
ATOM 705 O O . ASP A 1 86 ? -2.569 -4.462 -10.312 1.00 93.50 86 ASP A O 1
ATOM 709 N N . GLY A 1 87 ? -1.086 -5.729 -11.365 1.00 93.62 87 GLY A N 1
ATOM 710 C CA . GLY A 1 87 ? -0.530 -4.596 -12.108 1.00 93.62 87 GLY A CA 1
ATOM 711 C C . GLY A 1 87 ? 0.267 -3.580 -11.272 1.00 93.62 87 GLY A C 1
ATOM 712 O O . GLY A 1 87 ? 0.568 -2.490 -11.773 1.00 93.62 87 GLY A O 1
ATOM 713 N N . ILE A 1 88 ? 0.608 -3.877 -10.015 1.00 93.19 88 ILE A N 1
ATOM 714 C CA . ILE A 1 88 ? 1.410 -2.982 -9.170 1.00 93.19 88 ILE A CA 1
ATOM 715 C C . ILE A 1 88 ? 2.861 -2.984 -9.663 1.00 93.19 88 ILE A C 1
ATOM 717 O O . ILE A 1 88 ? 3.584 -3.970 -9.538 1.00 93.19 88 ILE A O 1
ATOM 721 N N . ILE A 1 89 ? 3.297 -1.849 -10.219 1.00 92.75 89 ILE A N 1
ATOM 722 C CA . ILE A 1 89 ? 4.605 -1.698 -10.884 1.00 92.75 89 ILE A CA 1
ATOM 723 C C . ILE A 1 89 ? 5.768 -2.095 -9.970 1.00 92.75 89 ILE A C 1
ATOM 725 O O . ILE A 1 89 ? 6.707 -2.738 -10.438 1.00 92.75 89 ILE A O 1
ATOM 729 N N . GLY A 1 90 ? 5.698 -1.729 -8.685 1.00 90.88 90 GLY A N 1
ATOM 730 C CA . GLY A 1 90 ? 6.726 -2.063 -7.698 1.00 90.88 90 GLY A CA 1
ATOM 731 C C . GLY A 1 90 ? 6.925 -3.573 -7.579 1.00 90.88 90 GLY A C 1
ATOM 732 O O . GLY A 1 90 ? 8.041 -4.056 -7.759 1.00 90.88 90 GLY A O 1
ATOM 733 N N . TRP A 1 91 ? 5.838 -4.324 -7.391 1.00 93.62 91 TRP A N 1
ATOM 734 C CA . TRP A 1 91 ? 5.898 -5.780 -7.285 1.00 93.62 91 TRP A CA 1
ATOM 735 C C . TRP A 1 91 ? 6.285 -6.461 -8.591 1.00 93.62 91 TRP A C 1
ATOM 737 O O . TRP A 1 91 ? 7.105 -7.371 -8.566 1.00 93.62 91 TRP A O 1
ATOM 747 N N . LEU A 1 92 ? 5.765 -6.003 -9.734 1.00 94.75 92 LEU A N 1
ATOM 748 C CA . LEU A 1 92 ? 6.144 -6.551 -11.043 1.00 94.75 92 LEU A CA 1
ATOM 749 C C . LEU A 1 92 ? 7.646 -6.386 -11.302 1.00 94.75 92 LEU A C 1
ATOM 751 O O . LEU A 1 92 ? 8.319 -7.330 -11.710 1.00 94.75 92 LEU A O 1
ATOM 755 N N . THR A 1 93 ? 8.179 -5.195 -11.021 1.00 93.69 93 THR A N 1
ATOM 756 C CA . THR A 1 93 ? 9.611 -4.902 -11.160 1.00 93.69 93 THR A CA 1
ATOM 757 C C . THR A 1 93 ? 10.441 -5.745 -10.195 1.00 93.69 93 THR A C 1
ATOM 759 O O . THR A 1 93 ? 11.458 -6.309 -10.598 1.00 93.69 93 THR A O 1
ATOM 762 N N . TYR A 1 94 ? 10.006 -5.866 -8.937 1.00 92.5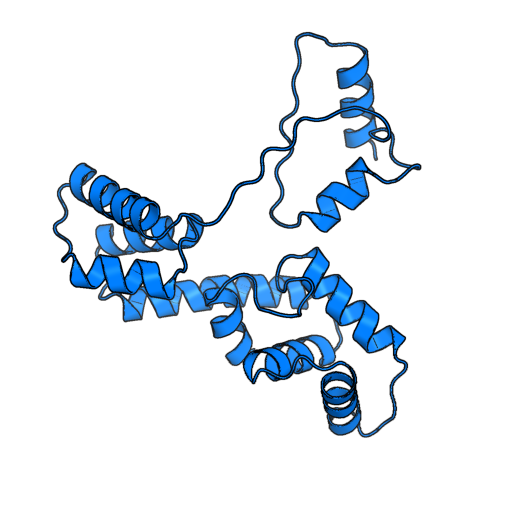6 94 TYR A N 1
ATOM 763 C CA . TYR A 1 94 ? 10.698 -6.674 -7.934 1.00 92.56 94 TYR A CA 1
ATOM 764 C C . TYR A 1 94 ? 10.731 -8.153 -8.331 1.00 92.56 94 TYR A C 1
ATOM 766 O O . TYR A 1 94 ? 11.799 -8.764 -8.320 1.00 92.56 94 TYR A O 1
ATOM 774 N N . TYR A 1 95 ? 9.601 -8.699 -8.790 1.00 93.38 95 TYR A N 1
ATOM 775 C CA . TYR A 1 95 ? 9.536 -10.050 -9.337 1.00 93.38 95 TYR A CA 1
ATOM 776 C C . TYR A 1 95 ? 10.502 -10.230 -10.515 1.00 93.38 95 TYR A C 1
ATOM 778 O O . TYR A 1 95 ? 11.310 -11.158 -10.499 1.00 93.38 95 TYR A O 1
ATOM 786 N N . GLY A 1 96 ? 10.475 -9.323 -11.499 1.00 93.62 96 GLY A N 1
ATOM 787 C CA . GLY A 1 96 ? 11.369 -9.380 -12.656 1.00 93.62 96 GLY A CA 1
ATOM 788 C C . GLY A 1 96 ? 12.842 -9.394 -12.244 1.00 93.62 96 GLY A C 1
ATOM 789 O O . GLY A 1 96 ? 13.602 -10.254 -12.686 1.00 93.62 96 GLY A O 1
ATOM 790 N N . TYR A 1 97 ? 13.234 -8.506 -11.326 1.00 92.56 97 TYR A N 1
ATOM 791 C CA . TYR A 1 97 ? 14.591 -8.459 -10.781 1.00 92.56 97 TYR A CA 1
ATOM 792 C C . TYR A 1 97 ? 15.001 -9.782 -10.117 1.00 92.56 97 TYR A C 1
ATOM 794 O O . TYR A 1 97 ? 16.067 -10.326 -10.426 1.00 92.56 97 TYR A O 1
ATOM 802 N N . LEU A 1 98 ? 14.161 -10.330 -9.234 1.00 90.88 98 LEU A N 1
ATOM 803 C CA . LEU A 1 98 ? 14.462 -11.574 -8.523 1.00 90.88 98 LEU A CA 1
ATOM 804 C C . LEU A 1 98 ? 14.554 -12.768 -9.478 1.00 90.88 98 LEU A C 1
ATOM 806 O O . LEU A 1 98 ? 15.488 -13.568 -9.374 1.00 90.88 98 LEU A O 1
ATOM 810 N N . ARG A 1 99 ? 13.648 -12.838 -10.458 1.00 91.19 99 ARG A N 1
ATOM 811 C CA . ARG A 1 99 ? 13.629 -13.888 -11.479 1.00 91.19 99 ARG A CA 1
ATOM 812 C C . ARG A 1 99 ? 14.891 -13.867 -12.345 1.00 91.19 99 ARG A C 1
ATOM 814 O O . ARG A 1 99 ? 15.485 -14.911 -12.600 1.00 91.19 99 ARG A O 1
ATOM 821 N N . VAL A 1 100 ? 15.359 -12.683 -12.746 1.00 90.50 100 VAL A N 1
ATOM 822 C CA . VAL A 1 100 ? 16.604 -12.512 -13.524 1.00 90.50 100 VAL A CA 1
ATOM 823 C C . VAL A 1 100 ? 17.851 -12.839 -12.699 1.00 90.50 100 VAL A C 1
ATOM 825 O O . VAL A 1 100 ? 18.812 -13.405 -13.234 1.00 90.50 100 VAL A O 1
ATOM 828 N N . SER A 1 101 ? 17.816 -12.527 -11.400 1.00 87.81 101 SER A N 1
ATOM 829 C CA . SER A 1 101 ? 18.888 -12.799 -10.429 1.00 87.81 101 SER A CA 1
ATOM 830 C C . SER A 1 101 ? 19.056 -14.289 -10.103 1.00 87.81 101 SER A C 1
ATOM 832 O O . SER A 1 101 ? 19.935 -14.650 -9.325 1.00 87.81 101 SER A O 1
ATOM 834 N N . GLY A 1 102 ? 18.241 -15.162 -10.704 1.00 81.56 102 GLY A N 1
ATOM 835 C CA . GLY A 1 102 ? 18.335 -16.608 -10.539 1.00 81.56 102 GLY A CA 1
ATOM 836 C C . GLY A 1 102 ? 17.656 -17.138 -9.279 1.00 81.56 102 GLY A C 1
ATOM 837 O O . GLY A 1 102 ? 17.903 -18.288 -8.920 1.00 81.56 102 GLY A O 1
ATOM 838 N N . LYS A 1 103 ? 16.808 -16.336 -8.613 1.00 74.31 103 LYS A N 1
ATOM 839 C CA . LYS A 1 103 ? 15.887 -16.876 -7.601 1.00 74.31 103 LYS A CA 1
ATOM 840 C C . LYS A 1 103 ? 14.839 -17.759 -8.277 1.00 74.31 103 LYS A C 1
ATOM 842 O O . LYS A 1 103 ? 14.603 -17.597 -9.476 1.00 74.31 103 LYS A O 1
ATOM 847 N N . GLY A 1 104 ? 14.296 -18.716 -7.523 1.00 70.94 104 GLY A N 1
ATOM 848 C CA . GLY A 1 104 ? 13.546 -19.861 -8.028 1.00 70.94 104 GLY A CA 1
ATOM 849 C C . GLY A 1 104 ? 12.237 -19.534 -8.745 1.00 70.94 104 GLY A C 1
ATOM 850 O O . GLY A 1 104 ? 12.122 -18.589 -9.525 1.00 70.94 104 GLY A O 1
ATOM 851 N N . ASP A 1 105 ? 11.254 -20.412 -8.591 1.00 78.12 105 ASP A N 1
ATOM 852 C CA . ASP A 1 105 ? 9.959 -20.238 -9.242 1.00 78.12 105 ASP A CA 1
ATOM 853 C C . ASP A 1 105 ? 9.166 -19.050 -8.661 1.00 78.12 105 ASP A C 1
ATOM 855 O O . ASP A 1 105 ? 9.547 -18.414 -7.673 1.00 78.12 105 ASP A O 1
ATOM 859 N N . PHE A 1 106 ? 8.048 -18.722 -9.310 1.00 83.56 106 PHE A N 1
ATOM 860 C CA . PHE A 1 106 ? 7.172 -17.628 -8.896 1.00 83.56 106 PHE A CA 1
ATOM 861 C C . PHE A 1 106 ? 6.738 -17.724 -7.424 1.00 83.56 106 PHE A C 1
ATOM 863 O O . PHE A 1 106 ? 6.650 -16.699 -6.751 1.00 83.56 106 PHE A O 1
ATOM 870 N N . GLU A 1 107 ? 6.514 -18.930 -6.898 1.00 85.56 107 GLU A N 1
ATOM 871 C CA . GLU A 1 107 ? 6.056 -19.124 -5.520 1.00 85.56 107 GLU A CA 1
ATOM 872 C C . GLU A 1 107 ? 7.122 -18.731 -4.495 1.00 85.56 107 GLU A C 1
ATOM 874 O O . GLU A 1 107 ? 6.802 -18.159 -3.451 1.00 85.56 107 GLU A O 1
ATOM 879 N N . GLU A 1 108 ? 8.398 -19.001 -4.774 1.00 86.56 108 GLU A N 1
ATOM 880 C CA . GLU A 1 108 ? 9.492 -18.527 -3.925 1.00 86.56 108 GLU A CA 1
ATOM 881 C C . GLU A 1 108 ? 9.570 -17.000 -3.896 1.00 86.56 108 GLU A C 1
ATOM 883 O O . GLU A 1 108 ? 9.627 -16.400 -2.819 1.00 86.56 108 GLU A O 1
ATOM 888 N N . ILE A 1 109 ? 9.485 -16.372 -5.067 1.00 88.25 109 ILE A N 1
ATOM 889 C CA . ILE A 1 109 ? 9.516 -14.913 -5.191 1.00 88.25 109 ILE A CA 1
ATOM 890 C C . ILE A 1 109 ? 8.300 -14.279 -4.505 1.00 88.25 109 ILE A C 1
ATOM 892 O O . ILE A 1 109 ? 8.428 -13.264 -3.815 1.00 88.25 109 ILE A O 1
ATOM 896 N N . LYS A 1 110 ? 7.120 -14.892 -4.638 1.00 89.19 110 LYS A N 1
ATOM 897 C CA . LYS A 1 110 ? 5.893 -14.451 -3.972 1.00 89.19 110 LYS A CA 1
ATOM 898 C C . LYS A 1 110 ? 6.047 -14.482 -2.455 1.00 89.19 110 LYS A C 1
ATOM 900 O O . LYS A 1 110 ? 5.720 -13.492 -1.807 1.00 89.19 110 LYS A O 1
ATOM 905 N N . ARG A 1 111 ? 6.587 -15.567 -1.885 1.00 89.69 111 ARG A N 1
ATOM 906 C CA . ARG A 1 111 ? 6.845 -15.657 -0.435 1.00 89.69 111 ARG A CA 1
ATOM 907 C C . ARG A 1 111 ? 7.762 -14.536 0.046 1.00 89.69 111 ARG A C 1
ATOM 909 O O . ARG A 1 111 ? 7.444 -13.881 1.031 1.00 89.69 111 ARG A O 1
ATOM 916 N N . GLU A 1 112 ? 8.857 -14.279 -0.663 1.00 89.62 112 GLU A N 1
ATOM 917 C CA . GLU A 1 112 ? 9.786 -13.203 -0.299 1.00 89.62 112 GLU A CA 1
ATOM 918 C C . GLU A 1 112 ? 9.132 -11.814 -0.395 1.00 89.62 112 GLU A C 1
ATOM 920 O O . GLU A 1 112 ? 9.309 -10.971 0.483 1.00 89.62 112 GLU A O 1
ATOM 925 N N . THR A 1 113 ? 8.305 -11.604 -1.420 1.00 90.25 113 THR A N 1
ATOM 926 C CA . THR A 1 113 ? 7.532 -10.368 -1.606 1.00 90.25 113 THR A CA 1
ATOM 927 C C . THR A 1 113 ? 6.527 -10.156 -0.465 1.00 90.25 113 THR A C 1
ATOM 929 O O . THR A 1 113 ? 6.402 -9.049 0.057 1.00 90.25 113 THR A O 1
ATOM 932 N N . VAL A 1 114 ? 5.849 -11.222 -0.026 1.00 93.25 114 VAL A N 1
ATOM 933 C CA . VAL A 1 114 ? 4.929 -11.185 1.123 1.00 93.25 114 VAL A CA 1
ATOM 934 C C . VAL A 1 114 ? 5.671 -10.872 2.421 1.00 93.25 114 VAL A C 1
ATOM 936 O O . VAL A 1 114 ? 5.182 -10.061 3.204 1.00 93.25 114 VAL A O 1
ATOM 939 N N . GLU A 1 115 ? 6.854 -11.445 2.650 1.00 92.38 115 GLU A N 1
ATOM 940 C CA . GLU A 1 115 ? 7.660 -11.136 3.841 1.00 92.38 115 GLU A CA 1
ATOM 941 C C . GLU A 1 115 ? 8.143 -9.678 3.857 1.00 92.38 115 GLU A C 1
ATOM 943 O O . GLU A 1 115 ? 8.146 -9.039 4.912 1.00 92.38 115 GLU A O 1
ATOM 948 N N . LEU A 1 116 ? 8.478 -9.110 2.694 1.00 91.50 116 LEU A N 1
ATOM 949 C CA . LEU A 1 116 ? 8.814 -7.691 2.583 1.00 91.50 116 LEU A CA 1
ATOM 950 C C . LEU A 1 116 ? 7.616 -6.799 2.948 1.00 91.50 116 LEU A C 1
ATOM 952 O O . LEU A 1 116 ? 7.732 -5.942 3.826 1.00 91.50 116 LEU A O 1
ATOM 956 N N . ALA A 1 117 ? 6.448 -7.046 2.348 1.00 92.69 117 ALA A N 1
ATOM 957 C CA . ALA A 1 117 ? 5.226 -6.304 2.665 1.00 92.69 117 ALA A CA 1
ATOM 958 C C . ALA A 1 117 ? 4.798 -6.484 4.130 1.00 92.69 117 ALA A C 1
ATOM 960 O O . ALA A 1 117 ? 4.313 -5.552 4.773 1.00 92.69 117 ALA A O 1
ATOM 961 N N . LYS A 1 118 ? 5.016 -7.674 4.698 1.00 93.62 118 LYS A N 1
ATOM 962 C CA . LYS A 1 118 ? 4.796 -7.947 6.118 1.00 93.62 118 LYS A CA 1
ATOM 963 C C . LYS A 1 118 ? 5.700 -7.093 6.994 1.00 93.62 118 LYS A C 1
ATOM 965 O O . LYS A 1 118 ? 5.215 -6.520 7.964 1.00 93.62 118 LYS A O 1
ATOM 970 N N . ALA A 1 119 ? 6.9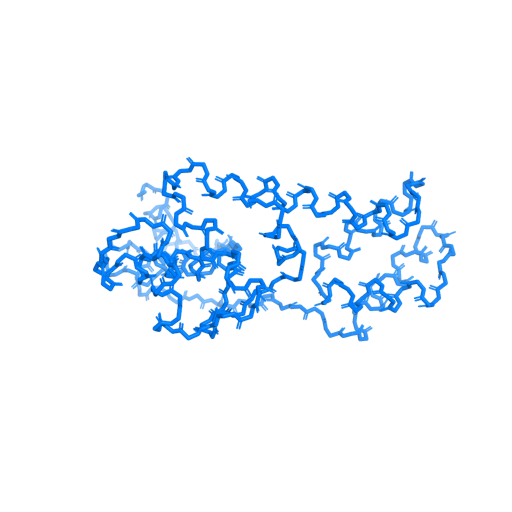83 -6.969 6.664 1.00 92.19 119 ALA A N 1
ATOM 971 C CA . ALA A 1 119 ? 7.904 -6.117 7.409 1.00 92.19 119 ALA A CA 1
ATOM 972 C C . ALA A 1 119 ? 7.483 -4.635 7.367 1.00 92.19 119 ALA A C 1
ATOM 974 O O . ALA A 1 119 ? 7.549 -3.948 8.389 1.00 92.19 119 ALA A O 1
ATOM 975 N N . GLU A 1 120 ? 7.005 -4.147 6.220 1.00 90.56 120 GLU A N 1
ATOM 976 C CA . GLU A 1 120 ? 6.449 -2.793 6.080 1.00 90.56 120 GLU A CA 1
ATOM 977 C C . GLU A 1 120 ? 5.186 -2.600 6.926 1.00 90.56 120 GLU A C 1
ATOM 979 O O . GLU A 1 120 ? 5.079 -1.626 7.677 1.00 90.56 120 GLU A O 1
ATOM 984 N N . LEU A 1 121 ? 4.264 -3.563 6.880 1.00 92.06 121 LEU A N 1
ATOM 985 C CA . LEU A 1 121 ? 3.040 -3.539 7.673 1.00 92.06 121 LEU A CA 1
ATOM 986 C C . LEU A 1 121 ? 3.340 -3.602 9.177 1.00 92.06 121 LEU A C 1
ATOM 988 O O . LEU A 1 121 ? 2.771 -2.845 9.958 1.00 92.06 121 LEU A O 1
ATOM 992 N N . GLU A 1 122 ? 4.288 -4.436 9.598 1.00 91.44 122 GLU A N 1
ATOM 993 C CA . GLU A 1 122 ? 4.784 -4.480 10.974 1.00 91.44 122 GLU A CA 1
ATOM 994 C C . GLU A 1 122 ? 5.390 -3.137 11.397 1.00 91.44 122 GLU A C 1
ATOM 996 O O . GLU A 1 122 ? 5.116 -2.655 12.495 1.00 91.44 122 GLU A O 1
ATOM 1001 N N . ASN A 1 123 ? 6.159 -2.477 10.526 1.00 89.50 123 ASN A N 1
ATOM 1002 C CA . ASN A 1 123 ? 6.686 -1.139 10.799 1.00 89.50 123 ASN A CA 1
ATOM 1003 C C . ASN A 1 123 ? 5.571 -0.101 10.970 1.00 89.50 123 ASN A C 1
ATOM 1005 O O . ASN A 1 123 ? 5.623 0.691 11.913 1.00 89.50 123 ASN A O 1
ATOM 1009 N N . PHE A 1 124 ? 4.533 -0.147 10.132 1.00 88.81 124 PHE A N 1
ATOM 1010 C CA . PHE A 1 124 ? 3.326 0.655 10.320 1.00 88.81 124 PHE A CA 1
ATOM 1011 C C . PHE A 1 124 ? 2.664 0.359 11.681 1.00 88.81 124 PHE A C 1
ATOM 1013 O O . PHE A 1 124 ? 2.241 1.276 12.389 1.00 88.81 124 PHE A O 1
ATOM 1020 N N . LEU A 1 125 ? 2.616 -0.904 12.106 1.00 89.75 125 LEU A N 1
ATOM 1021 C CA . LEU A 1 125 ? 1.999 -1.308 13.372 1.00 89.75 125 LEU A CA 1
ATOM 1022 C C . LEU A 1 125 ? 2.848 -0.995 14.615 1.00 89.75 125 LEU A C 1
ATOM 1024 O O . LEU A 1 125 ? 2.277 -0.828 15.691 1.00 89.75 125 LEU A O 1
ATOM 1028 N N . LYS A 1 126 ? 4.180 -0.873 14.509 1.00 83.06 126 LYS A N 1
ATOM 1029 C CA . LYS A 1 126 ? 5.087 -0.647 15.659 1.00 83.06 126 LYS A CA 1
ATOM 1030 C C . LYS A 1 126 ? 4.721 0.579 16.503 1.00 83.06 126 LYS A C 1
ATOM 1032 O O . LYS A 1 126 ? 4.865 0.538 17.721 1.00 83.06 126 LYS A O 1
ATOM 1037 N N . GLY A 1 127 ? 4.218 1.649 15.884 1.00 68.25 127 GLY A N 1
ATOM 1038 C CA . GLY A 1 127 ? 3.756 2.855 16.590 1.00 68.25 127 GLY A CA 1
ATOM 1039 C C . GLY A 1 127 ? 2.321 2.770 17.128 1.00 68.25 127 GLY A C 1
ATOM 1040 O O . GLY A 1 127 ? 1.858 3.671 17.823 1.00 68.25 127 GLY A O 1
ATOM 1041 N N . ARG A 1 128 ? 1.594 1.697 16.804 1.00 70.94 128 ARG A N 1
ATOM 1042 C CA . ARG A 1 128 ? 0.155 1.536 17.028 1.00 70.94 128 ARG A CA 1
ATOM 1043 C C . ARG A 1 128 ? -0.061 0.394 18.019 1.00 70.94 128 ARG A C 1
ATOM 1045 O O . ARG A 1 128 ? -0.366 -0.733 17.655 1.00 70.94 128 ARG A O 1
ATOM 1052 N N . VAL A 1 129 ? 0.090 0.712 19.305 1.00 56.09 129 VAL A N 1
ATOM 1053 C CA . VAL A 1 129 ? 0.120 -0.215 20.464 1.00 56.09 129 VAL A CA 1
ATOM 1054 C C . VAL A 1 129 ? -1.120 -1.128 20.588 1.00 56.09 129 VAL A C 1
ATOM 1056 O O . VAL A 1 129 ? -1.118 -2.109 21.331 1.00 56.09 129 VAL A O 1
ATOM 1059 N N . SER A 1 130 ? -2.204 -0.854 19.861 1.00 67.06 130 SER A N 1
ATOM 1060 C CA . SER A 1 130 ? -3.443 -1.615 19.983 1.00 67.06 130 SER A CA 1
ATOM 1061 C C . SER A 1 130 ? -3.459 -2.876 19.112 1.00 67.06 130 SER A C 1
ATOM 1063 O O . SER A 1 130 ? -3.466 -2.799 17.882 1.00 67.06 130 SER A O 1
ATOM 1065 N N . ARG A 1 131 ? -3.627 -4.045 19.755 1.00 83.81 131 ARG A N 1
ATOM 1066 C CA . ARG A 1 131 ? -3.971 -5.332 19.107 1.00 83.81 131 ARG A CA 1
ATOM 1067 C C . ARG A 1 131 ? -5.169 -5.229 18.146 1.00 83.81 131 ARG A C 1
ATOM 1069 O O . ARG A 1 131 ? -5.309 -6.066 17.257 1.00 83.81 131 ARG A O 1
ATOM 1076 N N . ARG A 1 132 ? -6.003 -4.193 18.294 1.00 91.06 132 ARG A N 1
ATOM 1077 C CA . ARG A 1 132 ? -7.173 -3.920 17.454 1.00 91.06 132 ARG A CA 1
ATOM 1078 C C . ARG A 1 132 ? -6.826 -3.743 15.977 1.00 91.06 132 ARG A C 1
ATOM 1080 O O . ARG A 1 132 ? -7.597 -4.211 15.154 1.00 91.06 132 ARG A O 1
ATOM 1087 N N . TYR A 1 133 ? -5.680 -3.145 15.628 1.00 93.75 133 TYR A N 1
ATOM 1088 C CA . TYR A 1 133 ? -5.289 -2.999 14.216 1.00 93.75 133 TYR A CA 1
ATOM 1089 C C . TYR A 1 133 ? -5.120 -4.360 13.537 1.00 93.75 133 TYR A C 1
ATOM 1091 O O . TYR A 1 133 ? -5.704 -4.595 12.485 1.00 93.75 133 TYR A O 1
ATOM 1099 N N . ARG A 1 134 ? -4.383 -5.280 14.175 1.00 93.06 134 ARG A N 1
ATOM 1100 C CA . ARG A 1 134 ? -4.189 -6.651 13.670 1.00 93.06 134 ARG A CA 1
ATOM 1101 C C . ARG A 1 134 ? -5.515 -7.392 13.543 1.00 93.06 134 ARG A C 1
ATOM 1103 O O . ARG A 1 134 ? -5.745 -8.077 12.555 1.00 93.06 134 ARG A O 1
ATOM 1110 N N . LEU A 1 135 ? -6.405 -7.223 14.520 1.00 93.94 135 LEU A N 1
ATOM 1111 C CA . LEU A 1 135 ? -7.721 -7.852 14.489 1.00 93.94 135 LEU A CA 1
ATOM 1112 C C . LEU A 1 135 ? -8.611 -7.292 13.372 1.00 93.94 135 LEU A C 1
ATOM 1114 O O . LEU A 1 135 ? -9.247 -8.071 12.672 1.00 93.94 135 LEU A O 1
ATOM 1118 N N . VAL A 1 136 ? -8.627 -5.972 13.164 1.00 95.94 136 VAL A N 1
ATOM 1119 C CA . VAL A 1 136 ? -9.352 -5.352 12.042 1.00 95.94 136 VAL A CA 1
ATOM 1120 C C . VAL A 1 136 ? -8.788 -5.838 10.712 1.00 95.94 136 VAL A C 1
ATOM 1122 O O . VAL A 1 136 ? -9.559 -6.278 9.869 1.00 95.94 136 VAL A O 1
ATOM 1125 N N . LEU A 1 137 ? -7.463 -5.844 10.540 1.00 96.12 137 LEU A N 1
ATOM 1126 C CA . LEU A 1 137 ? -6.823 -6.366 9.329 1.00 96.12 137 LEU A CA 1
ATOM 1127 C C . LEU A 1 137 ? -7.216 -7.825 9.071 1.00 96.12 137 LEU A C 1
ATOM 1129 O O . LEU A 1 137 ? -7.584 -8.158 7.950 1.00 96.12 137 LEU A O 1
ATOM 1133 N N . ARG A 1 138 ? -7.232 -8.672 10.105 1.00 95.25 138 ARG A N 1
ATOM 1134 C CA . ARG A 1 138 ? -7.668 -10.071 10.001 1.00 95.25 138 ARG A CA 1
ATOM 1135 C C . ARG A 1 138 ? -9.141 -10.214 9.610 1.00 95.25 138 ARG A C 1
ATOM 1137 O O . ARG A 1 138 ? -9.464 -10.972 8.707 1.00 95.25 138 ARG A O 1
ATOM 1144 N N . LEU A 1 139 ? -10.038 -9.455 10.231 1.00 96.62 139 LEU A N 1
ATOM 1145 C CA . LEU A 1 139 ? -11.458 -9.469 9.859 1.00 96.62 139 LEU A CA 1
ATOM 1146 C C . LEU A 1 139 ? -11.659 -9.014 8.403 1.00 96.62 139 LEU A C 1
ATOM 1148 O O . LEU A 1 139 ? -12.471 -9.580 7.673 1.00 96.62 139 LEU A O 1
ATOM 1152 N N . LEU A 1 140 ? -10.878 -8.032 7.948 1.00 97.69 140 LEU A N 1
ATOM 1153 C CA . LEU A 1 140 ? -10.901 -7.570 6.562 1.00 97.69 140 LEU A CA 1
ATOM 1154 C C . LEU A 1 140 ? -10.357 -8.624 5.586 1.00 97.69 140 LEU A C 1
ATOM 1156 O O . LEU A 1 140 ? -1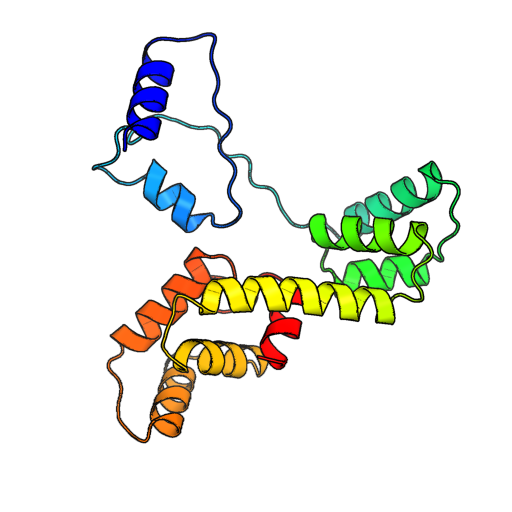0.896 -8.757 4.485 1.00 97.69 140 LEU A O 1
ATOM 1160 N N . THR A 1 141 ? -9.332 -9.408 5.956 1.00 97.12 141 THR A N 1
ATOM 1161 C CA . THR A 1 141 ? -8.855 -10.514 5.100 1.00 97.12 141 THR A CA 1
ATOM 1162 C C . THR A 1 141 ? -9.895 -11.628 4.975 1.00 97.12 141 THR A C 1
ATOM 1164 O O . THR A 1 141 ? -9.995 -12.231 3.905 1.00 97.12 141 THR A O 1
ATOM 1167 N N . GLU A 1 142 ? -10.715 -11.831 6.010 1.00 95.81 142 GLU A N 1
ATOM 1168 C CA . GLU A 1 142 ? -11.887 -12.721 6.030 1.00 95.81 142 GLU A CA 1
ATOM 1169 C C . GLU A 1 142 ? -13.104 -12.149 5.270 1.00 95.81 142 GLU A C 1
ATOM 1171 O O . GLU A 1 142 ? -14.114 -12.830 5.104 1.00 95.81 142 GLU A O 1
ATOM 1176 N N . GLY A 1 143 ? -13.015 -10.912 4.766 1.00 95.62 143 GLY A N 1
ATOM 1177 C CA . GLY A 1 143 ? -14.064 -10.263 3.977 1.00 95.62 143 GLY A CA 1
ATOM 1178 C C . GLY A 1 143 ? -15.109 -9.502 4.796 1.00 95.62 143 GLY A C 1
ATOM 1179 O O . GLY A 1 143 ? -16.094 -9.026 4.230 1.00 95.62 143 GLY A O 1
ATOM 1180 N N . VAL A 1 144 ? -14.910 -9.342 6.106 1.00 97.00 144 VAL A N 1
ATOM 1181 C CA . VAL A 1 144 ? -15.818 -8.590 6.979 1.00 97.00 144 VAL A CA 1
ATOM 1182 C C . VAL A 1 144 ? -15.596 -7.092 6.788 1.00 97.00 144 VAL A C 1
ATOM 1184 O O . VAL A 1 144 ? -14.623 -6.542 7.287 1.00 97.00 144 VAL A O 1
ATOM 1187 N N . LYS A 1 145 ? -16.510 -6.414 6.089 1.00 95.62 145 LYS A N 1
ATOM 1188 C CA . LYS A 1 145 ? -16.405 -4.966 5.804 1.00 95.62 145 LYS A CA 1
ATOM 1189 C C . LYS A 1 145 ? -17.428 -4.108 6.539 1.00 95.62 145 LYS A C 1
ATOM 1191 O O . LYS A 1 145 ? -17.248 -2.897 6.652 1.00 95.62 145 LYS A O 1
ATOM 1196 N N . GLU A 1 146 ? -18.508 -4.721 7.015 1.00 96.06 146 GLU A N 1
ATOM 1197 C CA . GLU A 1 146 ? -19.593 -4.008 7.683 1.00 96.06 146 GLU A CA 1
ATOM 1198 C C . GLU A 1 146 ? -19.144 -3.472 9.043 1.00 96.06 146 GLU A C 1
ATOM 1200 O O . GLU A 1 146 ? -18.602 -4.207 9.872 1.00 96.06 146 GLU A O 1
ATOM 1205 N N . TRP A 1 147 ? -19.437 -2.194 9.296 1.00 96.19 147 TRP A N 1
ATOM 1206 C CA . TRP A 1 147 ? -19.081 -1.503 10.537 1.00 96.19 147 TRP A CA 1
ATOM 1207 C C . TRP A 1 147 ? -19.504 -2.273 11.794 1.00 96.19 147 TRP A C 1
ATOM 1209 O O . TRP A 1 147 ? -18.712 -2.472 12.714 1.00 96.19 147 TRP A O 1
ATOM 1219 N N . SER A 1 148 ? -20.756 -2.735 11.822 1.00 95.50 148 SER A N 1
ATOM 1220 C CA . SER A 1 148 ? -21.345 -3.440 12.963 1.00 95.50 148 SER A CA 1
ATOM 1221 C C . SER A 1 148 ? -20.640 -4.769 13.255 1.00 95.50 148 SER A C 1
ATOM 1223 O O . SER A 1 148 ? -20.458 -5.122 14.421 1.00 95.50 148 SER A O 1
ATOM 1225 N N . LEU A 1 149 ? -20.211 -5.493 12.218 1.00 97.19 149 LEU A N 1
ATOM 1226 C CA . LEU A 1 149 ? -19.503 -6.767 12.344 1.00 97.19 149 LEU A CA 1
ATOM 1227 C C . LEU A 1 149 ? -18.046 -6.561 12.762 1.00 97.19 149 LEU A C 1
ATOM 1229 O O . LEU A 1 149 ? -17.569 -7.262 13.655 1.00 97.19 149 LEU A O 1
ATOM 1233 N N . LEU A 1 150 ? -17.370 -5.565 12.184 1.00 96.69 150 LEU A N 1
ATOM 1234 C CA . LEU A 1 150 ? -16.016 -5.171 12.576 1.00 96.69 150 LEU A CA 1
ATOM 1235 C C . LEU A 1 150 ? -15.961 -4.767 14.055 1.00 96.69 150 LEU A C 1
ATOM 1237 O O . LEU A 1 150 ? -15.130 -5.276 14.810 1.00 96.69 150 LEU A O 1
ATOM 1241 N N . LYS A 1 151 ? -16.891 -3.908 14.492 1.00 96.25 151 LYS A N 1
ATOM 1242 C CA . LYS A 1 151 ? -16.993 -3.470 15.889 1.00 96.25 151 LYS A CA 1
ATOM 1243 C C . LYS A 1 151 ? -17.255 -4.650 16.822 1.00 96.25 151 LYS A C 1
ATOM 1245 O O . LYS A 1 151 ? -16.516 -4.838 17.784 1.00 96.25 151 LYS A O 1
ATOM 1250 N N . ARG A 1 152 ? -18.232 -5.499 16.487 1.00 95.94 152 ARG A N 1
ATOM 1251 C CA . ARG A 1 152 ? -18.554 -6.702 17.267 1.00 95.94 152 ARG A CA 1
ATOM 1252 C C . ARG A 1 152 ? -17.358 -7.648 17.388 1.00 95.94 152 ARG A C 1
ATOM 1254 O O . ARG A 1 152 ? -17.152 -8.237 18.446 1.00 95.94 152 ARG A O 1
ATOM 1261 N N . GLY A 1 153 ? -16.570 -7.799 16.323 1.00 94.75 153 GLY A N 1
ATOM 1262 C CA . GLY A 1 153 ? -15.342 -8.593 16.335 1.00 94.75 153 GLY A CA 1
ATOM 1263 C C . GLY A 1 153 ? -14.317 -8.063 17.340 1.00 94.75 153 GLY A C 1
ATOM 1264 O O . GLY A 1 153 ? -13.776 -8.840 18.128 1.00 94.75 153 GLY A O 1
ATOM 1265 N N . LEU A 1 154 ? -14.109 -6.742 17.370 1.00 93.88 154 LEU A N 1
ATOM 1266 C CA . LEU A 1 154 ? -13.237 -6.085 18.348 1.00 93.88 154 LEU A CA 1
ATOM 1267 C C . LEU A 1 154 ? -13.741 -6.254 19.790 1.00 93.88 154 LEU A C 1
ATOM 1269 O O . LEU A 1 154 ? -12.972 -6.636 20.671 1.00 93.88 154 LEU A O 1
ATOM 1273 N N . GLU A 1 155 ? -15.026 -6.003 20.028 1.00 94.75 155 GLU A N 1
ATOM 1274 C CA . GLU A 1 155 ? -15.643 -6.099 21.357 1.00 94.75 155 GLU A CA 1
ATOM 1275 C C . GLU A 1 155 ? -15.594 -7.524 21.905 1.00 94.75 155 GLU A C 1
ATOM 1277 O O . GLU A 1 155 ? -15.250 -7.738 23.068 1.00 94.75 155 GLU A O 1
ATOM 1282 N N . LYS A 1 156 ? -15.856 -8.519 21.048 1.00 94.44 156 LYS A N 1
ATOM 1283 C CA . LYS A 1 156 ? -15.757 -9.938 21.404 1.00 94.44 156 LYS A CA 1
ATOM 1284 C C . LYS A 1 156 ? -14.335 -10.323 21.810 1.00 94.44 156 LYS A C 1
ATOM 1286 O O . LYS A 1 156 ? -14.168 -11.095 22.750 1.00 94.44 156 LYS A O 1
ATOM 1291 N N . ALA A 1 157 ? -13.321 -9.807 21.118 1.00 90.81 157 ALA A N 1
ATOM 1292 C CA . ALA A 1 157 ? -11.928 -10.111 21.431 1.00 90.81 157 ALA A CA 1
ATOM 1293 C C . ALA A 1 157 ? -11.443 -9.455 22.734 1.00 90.81 157 ALA A C 1
ATOM 1295 O O . ALA A 1 157 ? -10.554 -9.997 23.389 1.00 90.81 157 ALA A O 1
ATOM 1296 N N . GLU A 1 158 ? -12.012 -8.310 23.120 1.00 89.69 158 GLU A N 1
ATOM 1297 C CA . GLU A 1 158 ? -11.651 -7.604 24.359 1.00 89.69 158 GLU A CA 1
ATOM 1298 C C . GLU A 1 158 ? -12.595 -7.878 25.537 1.00 89.69 158 GLU A C 1
ATOM 1300 O O . GLU A 1 158 ? -12.294 -7.470 26.659 1.00 89.69 158 GLU A O 1
ATOM 1305 N N . GLY A 1 159 ? -13.724 -8.553 25.304 1.00 91.69 159 GLY A N 1
ATOM 1306 C CA . GLY A 1 159 ? -14.730 -8.844 26.327 1.00 91.69 159 GLY A CA 1
ATOM 1307 C C . GLY A 1 159 ? -15.432 -7.598 26.876 1.00 91.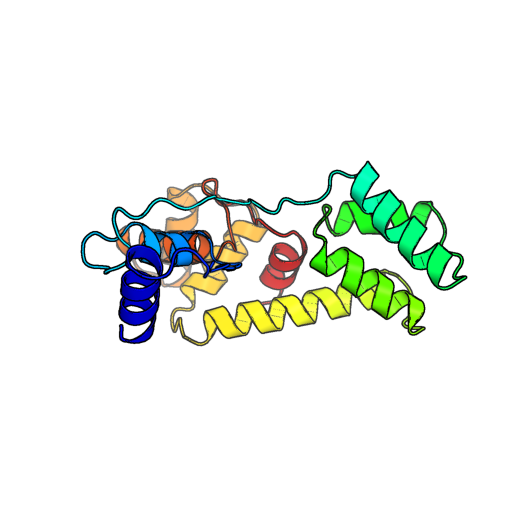69 159 GLY A C 1
ATOM 1308 O O . GLY A 1 159 ? -15.933 -7.632 27.999 1.00 91.69 159 GLY A O 1
ATOM 1309 N N . LYS A 1 160 ? -15.443 -6.490 26.126 1.00 91.81 160 LYS A N 1
ATOM 1310 C CA . LYS A 1 160 ? -16.051 -5.217 26.539 1.00 91.81 160 LYS A CA 1
ATOM 1311 C C . LYS A 1 160 ? -16.553 -4.417 25.344 1.00 91.81 160 LYS A C 1
ATOM 1313 O O . LYS A 1 160 ? -16.037 -4.561 24.239 1.00 91.81 160 LYS A O 1
ATOM 1318 N N . GLU A 1 161 ? -17.511 -3.535 25.603 1.00 92.50 161 GLU A N 1
ATOM 1319 C CA . GLU A 1 161 ? -18.017 -2.583 24.616 1.00 92.50 161 GLU A CA 1
ATOM 1320 C C . GLU A 1 161 ? -16.959 -1.524 24.272 1.00 92.50 161 GLU A C 1
ATOM 1322 O O . GLU A 1 161 ? -16.160 -1.105 25.122 1.00 92.50 161 GLU A O 1
ATOM 1327 N N . LEU A 1 162 ? -16.945 -1.090 23.012 1.00 90.75 162 LEU A N 1
ATOM 1328 C CA . LEU A 1 162 ? -16.023 -0.080 22.508 1.00 90.75 162 LEU A CA 1
ATOM 1329 C C . LEU A 1 162 ? -16.787 1.121 21.947 1.00 90.75 162 LEU A C 1
ATOM 1331 O O . LEU A 1 162 ? -17.832 0.998 21.314 1.00 90.75 162 LEU A O 1
ATOM 1335 N N . SER A 1 163 ? -16.219 2.315 22.121 1.00 92.75 163 SER A N 1
ATOM 1336 C CA . SER A 1 163 ? -16.722 3.509 21.438 1.00 92.75 163 SER A CA 1
ATOM 1337 C C . SER A 1 163 ? -16.525 3.378 19.925 1.00 92.75 163 SER A C 1
ATOM 1339 O O . SER A 1 163 ? -15.466 2.937 19.475 1.00 92.75 163 SER A O 1
ATOM 1341 N N . ASP A 1 164 ? -17.498 3.847 19.139 1.00 93.31 164 ASP A N 1
ATOM 1342 C CA . ASP A 1 164 ? -17.408 3.915 17.671 1.00 93.31 164 ASP A CA 1
ATOM 1343 C C . ASP A 1 164 ? -16.163 4.669 17.189 1.00 93.31 164 ASP A C 1
ATOM 1345 O O . ASP A 1 164 ? -15.573 4.327 16.163 1.00 93.31 164 ASP A O 1
ATOM 1349 N N . ARG A 1 165 ? -15.698 5.638 17.984 1.00 93.56 165 ARG A N 1
ATOM 1350 C CA . ARG A 1 165 ? -14.476 6.396 17.714 1.00 93.56 165 ARG A CA 1
ATOM 1351 C C . ARG A 1 165 ? -13.247 5.497 17.557 1.00 93.56 165 ARG A C 1
ATOM 1353 O O . ARG A 1 165 ? -12.388 5.793 16.737 1.00 93.56 165 ARG A O 1
ATOM 1360 N N . VAL A 1 166 ? -13.173 4.390 18.296 1.00 91.94 166 VAL A N 1
ATOM 1361 C CA . VAL A 1 166 ? -12.040 3.457 18.227 1.00 91.94 166 VAL A CA 1
ATOM 1362 C C . VAL A 1 166 ? -11.940 2.819 16.845 1.00 91.94 166 VAL A C 1
ATOM 1364 O O . VAL A 1 166 ? -10.868 2.821 16.245 1.00 91.94 166 VAL A O 1
ATOM 1367 N N . LEU A 1 167 ? -13.046 2.259 16.343 1.00 95.31 167 LEU A N 1
ATOM 1368 C CA . LEU A 1 167 ? -13.064 1.631 15.023 1.00 95.31 167 LEU A CA 1
ATOM 1369 C C . LEU A 1 167 ? -12.870 2.681 13.925 1.00 95.31 167 LEU A C 1
ATOM 1371 O O . LEU A 1 167 ? -12.141 2.430 12.968 1.00 95.31 167 LEU A O 1
ATOM 1375 N N . TYR A 1 168 ? -13.460 3.868 14.106 1.00 95.38 168 TYR A N 1
ATOM 1376 C CA . TYR A 1 168 ? -13.290 4.992 13.191 1.00 95.38 168 TYR A CA 1
ATOM 1377 C C . TYR A 1 168 ? -11.811 5.333 13.008 1.00 95.38 168 TYR A C 1
ATOM 1379 O O . TYR A 1 168 ? -11.312 5.310 11.889 1.00 95.38 168 TYR A O 1
ATOM 1387 N N . GLU A 1 169 ? -11.096 5.597 14.105 1.00 93.56 169 GLU A N 1
ATOM 1388 C CA . GLU A 1 169 ? -9.685 5.987 14.068 1.00 93.56 169 GLU A CA 1
ATOM 1389 C C . GLU A 1 169 ? -8.811 4.907 13.417 1.00 93.56 169 GLU A C 1
ATOM 1391 O O . GLU A 1 169 ? -7.931 5.237 12.626 1.00 93.56 169 GLU A O 1
ATOM 1396 N N . ILE A 1 170 ? -9.082 3.623 13.680 1.00 94.69 170 ILE A N 1
ATOM 1397 C CA . ILE A 1 170 ? -8.351 2.516 13.047 1.00 94.69 170 ILE A CA 1
ATOM 1398 C C . ILE A 1 170 ? -8.563 2.516 11.532 1.00 94.69 170 ILE A C 1
ATOM 1400 O O . ILE A 1 170 ? -7.587 2.511 10.783 1.00 94.69 170 ILE A O 1
ATOM 1404 N N . LEU A 1 171 ? -9.817 2.537 11.071 1.00 95.50 171 LEU A N 1
ATOM 1405 C CA . LEU A 1 171 ? -10.120 2.503 9.638 1.00 95.50 171 LEU A CA 1
ATOM 1406 C C . LEU A 1 171 ? -9.575 3.741 8.924 1.00 95.50 171 LEU A C 1
ATOM 1408 O O . LEU A 1 171 ? -8.994 3.609 7.853 1.00 95.50 171 LEU A O 1
ATOM 1412 N N . GLN A 1 172 ? -9.687 4.924 9.532 1.00 93.31 17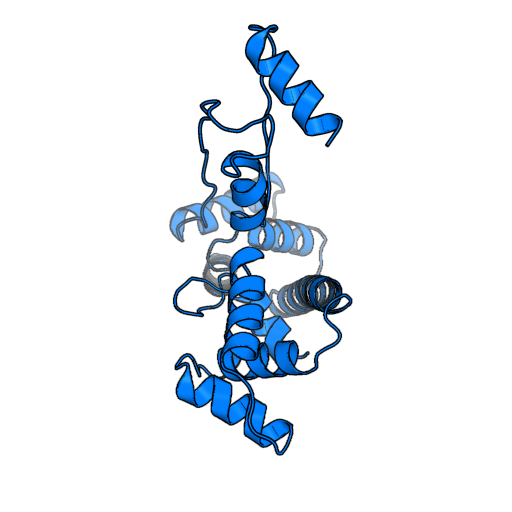2 GLN A N 1
ATOM 1413 C CA . GLN A 1 172 ? -9.125 6.152 8.970 1.00 93.31 172 GLN A CA 1
ATOM 1414 C C . GLN A 1 172 ? -7.605 6.077 8.831 1.00 93.31 172 GLN A C 1
ATOM 1416 O O . GLN A 1 172 ? -7.067 6.486 7.810 1.00 93.31 172 GLN A O 1
ATOM 1421 N N . GLN A 1 173 ? -6.903 5.509 9.810 1.00 91.62 173 GLN A N 1
ATOM 1422 C CA . GLN A 1 173 ? -5.455 5.325 9.721 1.00 91.62 173 GLN A CA 1
ATOM 1423 C C . GLN A 1 173 ? -5.071 4.307 8.641 1.00 91.62 173 GLN A C 1
ATOM 1425 O O . GLN A 1 173 ? -4.134 4.544 7.887 1.00 91.62 173 GLN A O 1
ATOM 1430 N N . LEU A 1 174 ? -5.805 3.201 8.506 1.00 93.69 174 LEU A N 1
ATOM 1431 C CA . LEU A 1 174 ? -5.561 2.239 7.425 1.00 93.69 174 LEU A CA 1
ATOM 1432 C C . LEU A 1 174 ? -5.801 2.861 6.037 1.00 93.69 174 LEU A C 1
ATOM 1434 O O . LEU A 1 174 ? -5.005 2.640 5.125 1.00 93.69 174 LEU A O 1
ATOM 1438 N N . LYS A 1 175 ? -6.851 3.676 5.890 1.00 93.50 175 LYS A N 1
ATOM 1439 C CA . LYS A 1 175 ? -7.156 4.420 4.657 1.00 93.50 175 LYS A CA 1
ATOM 1440 C C . LYS A 1 175 ? -6.111 5.483 4.348 1.00 93.50 175 LYS A C 1
ATOM 1442 O O . LYS A 1 175 ? -5.647 5.590 3.217 1.00 93.50 175 LYS A O 1
ATOM 1447 N N . ALA A 1 176 ? -5.699 6.245 5.360 1.00 89.38 176 ALA A N 1
ATOM 1448 C CA . ALA A 1 176 ? -4.750 7.337 5.189 1.00 89.38 176 ALA A CA 1
ATOM 1449 C C . ALA A 1 176 ? -3.380 6.857 4.687 1.00 89.38 176 ALA A C 1
ATOM 1451 O O . ALA A 1 176 ? -2.726 7.544 3.902 1.00 89.38 176 ALA A O 1
ATOM 1452 N N . HIS A 1 177 ? -2.993 5.653 5.107 1.00 89.12 177 HIS A N 1
ATOM 1453 C CA . HIS A 1 177 ? -1.766 4.979 4.694 1.00 89.12 177 HIS A CA 1
ATOM 1454 C C . HIS A 1 177 ? -1.946 4.098 3.445 1.00 89.12 177 HIS A C 1
ATOM 1456 O O . HIS A 1 177 ? -1.076 3.291 3.130 1.00 89.12 177 HIS A O 1
ATOM 1462 N N . SER A 1 178 ? -3.070 4.233 2.731 1.00 89.94 178 SER A N 1
ATOM 1463 C CA . SER A 1 178 ? -3.380 3.472 1.518 1.00 89.94 178 SER A CA 1
ATOM 1464 C C . SER A 1 178 ? -3.341 1.949 1.711 1.00 89.94 178 SER A C 1
ATOM 1466 O O . SER A 1 178 ? -3.129 1.242 0.736 1.00 89.94 178 SER A O 1
ATOM 1468 N N . ILE A 1 179 ? -3.530 1.418 2.926 1.00 93.12 179 ILE A N 1
ATOM 1469 C CA . ILE A 1 179 ? -3.586 -0.037 3.185 1.00 93.12 179 ILE A CA 1
ATOM 1470 C C . ILE A 1 179 ? -4.933 -0.592 2.716 1.00 93.12 179 ILE A C 1
ATOM 1472 O O . ILE A 1 179 ? -5.003 -1.667 2.113 1.00 93.12 179 ILE A O 1
ATOM 1476 N N . ILE A 1 180 ? -6.000 0.168 2.973 1.00 95.62 180 ILE A N 1
ATOM 1477 C CA . ILE A 1 180 ? -7.351 -0.106 2.483 1.00 95.62 180 ILE A CA 1
ATOM 1478 C C . ILE A 1 180 ? -7.939 1.118 1.780 1.00 95.62 180 ILE A C 1
ATOM 1480 O O . ILE A 1 180 ? -7.500 2.241 2.014 1.00 95.62 180 ILE A O 1
ATOM 1484 N N . ASP A 1 181 ? -8.929 0.900 0.923 1.00 93.19 181 ASP A N 1
ATOM 1485 C CA . ASP A 1 181 ? -9.708 1.960 0.287 1.00 93.19 181 ASP A CA 1
ATOM 1486 C C . ASP A 1 181 ? -10.923 2.386 1.134 1.00 93.19 181 ASP A C 1
ATOM 1488 O O . ASP A 1 181 ? -11.143 1.915 2.255 1.00 93.19 181 ASP A O 1
ATOM 1492 N N . GLU A 1 182 ? -11.737 3.296 0.595 1.00 91.81 182 GLU A N 1
ATOM 1493 C CA . GLU A 1 182 ? -12.919 3.818 1.286 1.00 91.81 182 GLU A CA 1
ATOM 1494 C C . GLU A 1 182 ? -13.989 2.763 1.591 1.00 91.81 182 GLU A C 1
ATOM 1496 O O . GLU A 1 182 ? -14.722 2.895 2.576 1.00 91.81 182 GLU A O 1
ATOM 1501 N N . GLU A 1 183 ? -14.028 1.700 0.793 1.00 95.00 183 GLU A N 1
ATOM 1502 C CA . GLU A 1 183 ? -14.933 0.556 0.909 1.00 95.00 183 GLU A CA 1
ATOM 1503 C C . GLU A 1 183 ? -14.336 -0.567 1.778 1.00 95.00 183 GLU A C 1
ATOM 1505 O O . GLU A 1 183 ? -14.920 -1.647 1.905 1.00 95.00 183 GLU A O 1
ATOM 1510 N N . ASN A 1 184 ? -13.188 -0.307 2.410 1.00 96.31 184 ASN A N 1
ATOM 1511 C CA . ASN A 1 184 ? -12.419 -1.243 3.221 1.00 96.31 184 ASN A CA 1
ATOM 1512 C C . ASN A 1 184 ? -11.882 -2.457 2.429 1.00 96.31 184 ASN A C 1
ATOM 1514 O O . ASN A 1 184 ? -11.689 -3.536 2.994 1.00 96.31 184 ASN A O 1
ATOM 1518 N N . ASN A 1 185 ? -11.623 -2.315 1.126 1.00 95.75 185 ASN A N 1
ATOM 1519 C CA . ASN A 1 185 ? -10.850 -3.293 0.360 1.00 95.75 185 ASN A CA 1
ATOM 1520 C C . ASN A 1 185 ? -9.358 -3.033 0.537 1.00 95.75 185 ASN A C 1
ATOM 1522 O O . ASN A 1 185 ? -8.928 -1.885 0.517 1.00 95.75 185 ASN A O 1
ATOM 1526 N N . PHE A 1 186 ? -8.549 -4.089 0.613 1.00 95.56 186 PHE A N 1
ATOM 1527 C CA . PHE A 1 186 ? -7.102 -3.935 0.480 1.00 95.56 186 PHE A CA 1
ATOM 1528 C C . PHE A 1 186 ? -6.758 -3.340 -0.884 1.00 95.56 186 PHE A C 1
ATOM 1530 O O . PHE A 1 186 ? -7.208 -3.832 -1.920 1.00 95.56 186 PHE A O 1
ATOM 1537 N N . THR A 1 187 ? -5.932 -2.302 -0.878 1.00 92.69 187 THR A N 1
ATOM 1538 C CA . THR A 1 187 ? -5.457 -1.645 -2.103 1.00 92.69 187 THR A CA 1
ATOM 1539 C C . THR A 1 187 ? -4.405 -2.480 -2.829 1.00 92.69 187 THR A C 1
ATOM 1541 O O . THR A 1 187 ? -4.163 -2.256 -4.012 1.00 92.69 187 THR A O 1
ATOM 1544 N N . ASP A 1 188 ? -3.803 -3.451 -2.142 1.00 93.44 188 ASP A N 1
ATOM 1545 C CA . ASP A 1 188 ? -2.694 -4.269 -2.612 1.00 93.44 188 ASP A CA 1
ATOM 1546 C C . ASP A 1 188 ? -2.904 -5.744 -2.202 1.00 93.44 188 ASP A C 1
ATOM 1548 O O . ASP A 1 188 ? -3.050 -6.034 -1.005 1.00 93.44 188 ASP A O 1
ATOM 1552 N N . PRO A 1 189 ? -2.938 -6.693 -3.161 1.00 94.12 189 PRO A N 1
ATOM 1553 C CA . PRO A 1 189 ? -3.113 -8.114 -2.860 1.00 94.12 189 PRO A CA 1
ATOM 1554 C C . PRO A 1 189 ? -1.975 -8.695 -2.009 1.00 94.12 189 PRO A C 1
ATOM 1556 O O . PRO A 1 189 ? -2.229 -9.577 -1.188 1.00 94.12 189 PRO A O 1
ATOM 1559 N N . ILE A 1 190 ? -0.749 -8.181 -2.131 1.00 94.94 190 ILE A N 1
ATOM 1560 C CA . ILE A 1 190 ? 0.389 -8.620 -1.319 1.00 94.94 190 ILE A CA 1
ATOM 1561 C C . ILE A 1 190 ? 0.221 -8.152 0.126 1.00 94.94 190 ILE A C 1
ATOM 1563 O O . ILE A 1 190 ? 0.445 -8.937 1.047 1.00 94.94 190 ILE A O 1
ATOM 1567 N N . ILE A 1 191 ? -0.258 -6.924 0.352 1.00 94.81 191 ILE A N 1
ATOM 1568 C CA . ILE A 1 191 ? -0.573 -6.444 1.709 1.00 94.81 191 ILE A CA 1
ATOM 1569 C C . ILE A 1 191 ? -1.711 -7.268 2.324 1.00 94.81 191 ILE A C 1
ATOM 1571 O O . ILE A 1 191 ? -1.656 -7.602 3.512 1.00 94.81 191 ILE A O 1
ATOM 1575 N N . LYS A 1 192 ? -2.727 -7.641 1.532 1.00 96.31 192 LYS A N 1
ATOM 1576 C CA . LYS A 1 192 ? -3.791 -8.553 1.981 1.00 96.31 192 LYS A CA 1
ATOM 1577 C C . LYS A 1 192 ? -3.221 -9.902 2.418 1.00 96.31 192 LYS A C 1
ATOM 1579 O O . LYS A 1 192 ? -3.620 -10.412 3.463 1.00 96.31 192 LYS A O 1
ATOM 1584 N N . GLU A 1 193 ? -2.309 -10.478 1.638 1.00 95.00 193 GLU A N 1
ATOM 1585 C CA . GLU A 1 193 ? -1.674 -11.757 1.967 1.00 95.00 193 GLU A CA 1
ATOM 1586 C C . GLU A 1 193 ? -0.811 -11.644 3.227 1.00 95.00 193 GLU A C 1
ATOM 1588 O O . GLU A 1 193 ? -0.981 -12.422 4.166 1.00 95.00 193 GLU A O 1
ATOM 1593 N N . ALA A 1 194 ? 0.028 -10.608 3.311 1.00 94.56 194 ALA A N 1
ATOM 1594 C CA . ALA A 1 194 ? 0.836 -10.313 4.490 1.00 94.56 194 ALA A CA 1
ATOM 1595 C C . ALA A 1 194 ? -0.031 -10.176 5.752 1.00 94.56 194 ALA A C 1
ATOM 1597 O O . ALA A 1 194 ? 0.291 -10.753 6.795 1.00 94.56 194 ALA A O 1
ATOM 1598 N N . SER A 1 195 ? -1.184 -9.506 5.630 1.00 95.00 195 SER A N 1
ATOM 1599 C CA . SER A 1 195 ? -2.149 -9.277 6.712 1.00 95.00 195 SER A CA 1
ATOM 1600 C C . SER A 1 195 ? -2.741 -10.562 7.310 1.00 95.00 195 SER A C 1
ATOM 1602 O O . SER A 1 195 ? -3.222 -10.543 8.442 1.00 95.00 195 SER A O 1
ATOM 1604 N N . LYS A 1 196 ? -2.704 -11.696 6.596 1.00 93.31 196 LYS A N 1
ATOM 1605 C CA . LYS A 1 196 ? -3.155 -12.995 7.132 1.00 93.31 196 LYS A CA 1
ATOM 1606 C C . LYS A 1 196 ? -2.196 -13.576 8.172 1.00 93.31 196 LYS A C 1
ATOM 1608 O O . LYS A 1 196 ? -2.598 -14.421 8.966 1.00 93.31 196 LYS A O 1
ATOM 1613 N N . SER A 1 197 ? -0.933 -13.152 8.145 1.00 86.12 197 SER A N 1
ATOM 1614 C CA . SER A 1 197 ? 0.166 -13.762 8.905 1.00 86.12 197 SER A CA 1
ATOM 1615 C C . SER A 1 197 ? 0.698 -12.890 10.052 1.00 86.12 197 SER A C 1
ATOM 1617 O O . SER A 1 197 ? 1.757 -13.199 10.612 1.00 86.12 197 SER A O 1
ATOM 1619 N N . ILE A 1 198 ? -0.020 -11.807 10.382 1.00 81.81 198 ILE A N 1
ATOM 1620 C CA . ILE A 1 198 ? 0.296 -10.839 11.449 1.00 81.81 198 ILE A CA 1
ATOM 1621 C C . ILE A 1 198 ? -0.651 -10.924 12.658 1.00 81.81 198 ILE A C 1
ATOM 1623 O O . ILE A 1 198 ? -1.769 -11.498 12.586 1.00 81.81 198 ILE A O 1
#

Radius of gyration: 20.66 Å; chains: 1; bounding box: 40×54×50 Å